Protein AF-A0A7W1F4Z8-F1 (afdb_monomer)

pLDDT: mean 90.48, std 6.98, range [59.47, 98.56]

Structure (mmCIF, N/CA/C/O backbone):
data_AF-A0A7W1F4Z8-F1
#
_entry.id   AF-A0A7W1F4Z8-F1
#
loop_
_atom_site.group_PDB
_atom_site.id
_atom_site.type_symbol
_atom_site.label_atom_id
_atom_site.label_alt_id
_atom_site.label_comp_id
_atom_site.label_asym_id
_atom_site.label_entity_id
_atom_site.label_seq_id
_atom_site.pdbx_PDB_ins_code
_atom_site.Cartn_x
_atom_site.Cartn_y
_atom_site.Cartn_z
_atom_site.occupancy
_atom_site.B_iso_or_equiv
_atom_site.auth_seq_id
_atom_site.auth_comp_id
_atom_site.auth_asym_id
_atom_site.auth_atom_id
_atom_site.pdbx_PDB_model_num
ATOM 1 N N . MET A 1 1 ? 25.507 34.106 -24.473 1.00 59.47 1 MET A N 1
ATOM 2 C CA . MET A 1 1 ? 25.542 34.202 -22.993 1.00 59.47 1 MET A CA 1
ATOM 3 C C . MET A 1 1 ? 26.892 33.681 -22.528 1.00 59.47 1 MET A C 1
ATOM 5 O O . MET A 1 1 ? 27.329 32.671 -23.064 1.00 59.47 1 MET A O 1
ATOM 9 N N . SER A 1 2 ? 27.589 34.389 -21.637 1.00 81.12 2 SER A N 1
ATOM 10 C CA . SER A 1 2 ? 28.935 33.995 -21.200 1.00 81.12 2 SER A CA 1
ATOM 11 C C . SER A 1 2 ? 28.893 32.702 -20.366 1.00 81.12 2 SER A C 1
ATOM 13 O O . SER A 1 2 ? 27.889 32.441 -19.701 1.00 81.12 2 SER A O 1
ATOM 15 N N . PRO A 1 3 ? 29.960 31.883 -20.369 1.00 77.12 3 PRO A N 1
ATOM 16 C CA . PRO A 1 3 ? 30.034 30.656 -19.566 1.00 77.12 3 PRO A CA 1
ATOM 17 C C . PRO A 1 3 ? 29.819 30.909 -18.062 1.00 77.12 3 PRO A C 1
ATOM 19 O O . PRO A 1 3 ? 29.226 30.081 -17.380 1.00 77.12 3 PRO A O 1
ATOM 22 N N . LEU A 1 4 ? 30.193 32.097 -17.573 1.00 78.19 4 LEU A N 1
ATOM 23 C CA . LEU A 1 4 ? 29.944 32.545 -16.198 1.00 78.19 4 LEU A CA 1
ATOM 24 C C . LEU A 1 4 ? 28.448 32.718 -15.869 1.00 78.19 4 LEU A C 1
ATOM 26 O O . LEU A 1 4 ? 28.034 32.498 -14.732 1.00 78.19 4 LEU A O 1
ATOM 30 N N . ALA A 1 5 ? 27.621 33.085 -16.853 1.00 80.69 5 ALA A N 1
ATOM 31 C CA . ALA A 1 5 ? 26.177 33.222 -16.658 1.00 80.69 5 ALA A CA 1
ATOM 32 C C . ALA A 1 5 ? 25.495 31.855 -16.471 1.00 80.69 5 ALA A C 1
ATOM 34 O O . ALA A 1 5 ? 24.573 31.729 -15.670 1.00 80.69 5 ALA A O 1
ATOM 35 N N . TRP A 1 6 ? 25.980 30.818 -17.162 1.00 82.81 6 TRP A N 1
ATOM 36 C CA . TRP A 1 6 ? 25.483 29.448 -17.006 1.00 82.81 6 TRP A CA 1
ATOM 37 C 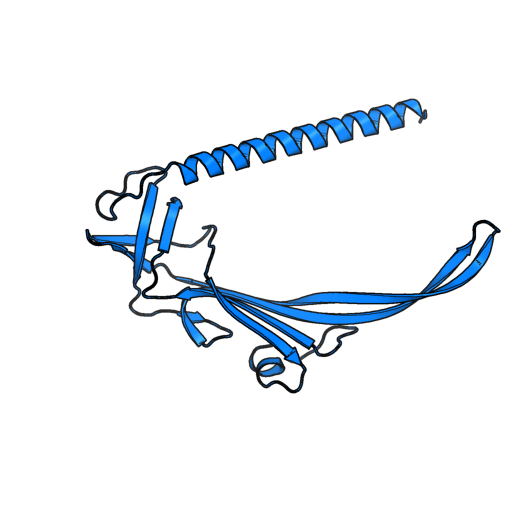C . TRP A 1 6 ? 25.858 28.848 -15.651 1.00 82.81 6 TRP A C 1
ATOM 39 O O . TRP A 1 6 ? 25.008 28.255 -14.993 1.00 82.81 6 TRP A O 1
ATOM 49 N N . THR A 1 7 ? 27.097 29.041 -15.190 1.00 82.88 7 THR A N 1
ATOM 50 C CA . THR A 1 7 ? 27.519 28.558 -13.866 1.00 82.88 7 THR A CA 1
ATOM 51 C C . THR A 1 7 ? 26.742 29.232 -12.738 1.00 82.88 7 THR A C 1
ATOM 53 O O . THR A 1 7 ? 26.330 28.558 -11.797 1.00 82.88 7 THR A O 1
ATOM 56 N N . ALA A 1 8 ? 26.484 30.540 -12.848 1.00 83.69 8 ALA A N 1
ATOM 57 C CA . ALA A 1 8 ? 25.666 31.266 -11.879 1.00 83.69 8 ALA A CA 1
ATOM 58 C C . ALA A 1 8 ? 24.213 30.763 -11.868 1.00 83.69 8 ALA A C 1
ATOM 60 O O . ALA A 1 8 ? 23.651 30.539 -10.798 1.00 83.69 8 ALA A O 1
ATOM 61 N N . LEU A 1 9 ? 23.625 30.514 -13.043 1.00 88.56 9 LEU A N 1
ATOM 62 C CA . LEU A 1 9 ? 22.272 29.969 -13.159 1.00 88.56 9 LEU A CA 1
ATOM 63 C C . LEU A 1 9 ? 22.154 28.588 -12.501 1.00 88.56 9 LEU A C 1
ATOM 65 O O . LEU A 1 9 ? 21.246 28.380 -11.701 1.00 88.56 9 LEU A O 1
ATOM 69 N N . PHE A 1 10 ? 23.081 27.665 -12.785 1.00 89.56 10 PHE A N 1
ATOM 70 C CA . PHE A 1 10 ? 23.081 26.334 -12.168 1.00 89.56 10 PHE A CA 1
ATOM 71 C C . PHE A 1 10 ? 23.283 26.387 -10.652 1.00 89.56 10 PHE A C 1
ATOM 73 O O . PHE A 1 10 ? 22.639 25.626 -9.935 1.00 89.56 10 PHE A O 1
ATOM 80 N N . ALA A 1 11 ? 24.126 27.293 -10.149 1.00 88.50 11 ALA A N 1
ATOM 81 C CA . ALA A 1 11 ? 24.329 27.466 -8.713 1.00 88.50 11 ALA A CA 1
ATOM 82 C C . ALA A 1 11 ? 23.060 27.971 -8.004 1.00 88.50 11 ALA A C 1
ATOM 84 O O . ALA A 1 11 ? 22.706 27.459 -6.941 1.00 88.50 11 ALA A O 1
ATOM 85 N N . VAL A 1 12 ? 22.342 28.927 -8.604 1.00 91.62 12 VAL A N 1
ATOM 86 C CA . VAL A 1 12 ? 21.066 29.435 -8.070 1.00 91.62 12 VAL A CA 1
ATOM 87 C C . VAL A 1 12 ? 19.988 28.351 -8.106 1.00 91.62 12 VAL A C 1
ATOM 89 O O . VAL A 1 12 ? 19.309 28.137 -7.104 1.00 91.62 12 VAL A O 1
ATOM 92 N N . LEU A 1 13 ? 19.868 27.619 -9.217 1.00 93.44 13 LEU A N 1
ATOM 93 C CA . LEU A 1 13 ? 18.920 26.507 -9.352 1.00 93.44 13 LEU A CA 1
ATOM 94 C C . LEU A 1 13 ? 19.216 25.385 -8.352 1.00 93.44 13 LEU A C 1
ATOM 96 O O . LEU A 1 13 ? 18.312 24.930 -7.656 1.00 93.44 13 LEU A O 1
ATOM 100 N N . GLY A 1 14 ? 20.483 24.984 -8.231 1.00 92.88 14 GLY A N 1
ATOM 101 C CA . GLY A 1 14 ? 20.921 23.965 -7.279 1.00 92.88 14 GLY A CA 1
ATOM 102 C C . GLY A 1 14 ? 20.654 24.371 -5.830 1.00 92.88 14 GLY A C 1
ATOM 103 O O . GLY A 1 14 ? 20.141 23.568 -5.056 1.00 92.88 14 GLY A O 1
ATOM 104 N N . SER A 1 15 ? 20.916 25.633 -5.481 1.00 92.38 15 SER A N 1
ATOM 105 C CA . SER A 1 15 ? 20.636 26.164 -4.140 1.00 92.38 15 SER A CA 1
ATOM 106 C C . SER A 1 15 ? 19.135 26.226 -3.849 1.00 92.38 15 SER A C 1
ATOM 108 O O . SER A 1 15 ? 18.709 25.876 -2.750 1.00 92.38 15 SER A O 1
ATOM 110 N N . GLY A 1 16 ? 18.319 26.615 -4.835 1.00 94.69 16 GLY A N 1
ATOM 111 C CA . GLY A 1 16 ? 16.860 26.621 -4.718 1.00 94.69 16 GLY A CA 1
ATOM 112 C C . GLY A 1 16 ? 16.283 25.220 -4.507 1.00 94.69 16 GLY A C 1
ATOM 113 O O . GLY A 1 16 ? 15.470 25.021 -3.607 1.00 94.69 16 GLY A O 1
ATOM 114 N N . ILE A 1 17 ? 16.754 24.234 -5.278 1.00 94.88 17 ILE A N 1
ATOM 115 C CA . ILE A 1 17 ? 16.358 22.827 -5.122 1.00 94.88 17 ILE A CA 1
ATOM 116 C C . ILE A 1 17 ? 16.782 22.303 -3.746 1.00 94.88 17 ILE A C 1
ATOM 118 O O . ILE A 1 17 ? 15.969 21.704 -3.048 1.00 94.88 17 ILE A O 1
ATOM 122 N N . ALA A 1 18 ? 18.022 22.562 -3.323 1.00 93.06 18 ALA A N 1
ATOM 123 C CA . ALA A 1 18 ? 18.508 22.144 -2.010 1.00 93.06 18 ALA A CA 1
ATOM 124 C C . ALA A 1 18 ? 17.673 22.751 -0.869 1.00 93.06 18 ALA A C 1
ATOM 126 O O . ALA A 1 18 ? 17.274 22.033 0.048 1.00 93.06 18 ALA A O 1
ATOM 127 N N . GLY A 1 19 ? 17.346 24.045 -0.954 1.00 95.00 19 GLY A N 1
ATOM 128 C CA . GLY A 1 19 ? 16.471 24.719 0.006 1.00 95.00 19 GLY A CA 1
ATOM 129 C C . GLY A 1 19 ? 15.070 24.105 0.058 1.00 95.00 19 GLY A C 1
ATOM 130 O O . GLY A 1 19 ? 14.566 23.821 1.143 1.00 95.00 19 GLY A O 1
ATOM 131 N N . ALA A 1 20 ? 14.463 23.825 -1.099 1.00 93.69 20 ALA A N 1
ATOM 132 C CA . ALA A 1 20 ? 13.157 23.173 -1.174 1.00 93.69 20 ALA A CA 1
ATOM 133 C C . ALA A 1 20 ? 13.177 21.757 -0.570 1.00 93.69 20 ALA A C 1
ATOM 135 O O . ALA A 1 20 ? 12.293 21.413 0.216 1.00 93.69 20 ALA A O 1
ATOM 136 N N . CYS A 1 21 ? 14.208 20.960 -0.871 1.00 94.00 21 CYS A N 1
ATOM 137 C CA . CYS A 1 21 ? 14.394 19.628 -0.293 1.00 94.00 21 CYS A CA 1
ATOM 138 C C . CYS A 1 21 ? 14.535 19.673 1.235 1.00 94.00 21 CYS A C 1
ATOM 140 O O . CYS A 1 21 ? 13.945 18.838 1.919 1.00 94.00 21 CYS A O 1
ATOM 142 N N . LEU A 1 22 ? 15.271 20.649 1.778 1.00 93.50 22 LEU A N 1
ATOM 143 C CA . LEU A 1 22 ? 15.423 20.821 3.226 1.00 93.50 22 LEU A CA 1
ATOM 144 C C . LEU A 1 22 ? 14.099 21.190 3.899 1.00 93.50 22 LEU A C 1
ATOM 146 O O . LEU A 1 22 ? 13.723 20.552 4.879 1.00 93.50 22 LEU A O 1
ATOM 150 N N . VAL A 1 23 ? 13.365 22.168 3.360 1.00 91.69 23 VAL A N 1
ATOM 151 C CA . VAL A 1 23 ? 12.059 22.578 3.907 1.00 91.69 23 VAL A CA 1
ATOM 152 C C . VAL A 1 23 ? 11.067 21.417 3.871 1.00 91.69 23 VAL A C 1
ATOM 154 O O . VAL A 1 23 ? 10.382 21.151 4.862 1.00 91.69 23 VAL A O 1
ATOM 157 N N . PHE A 1 24 ? 11.009 20.690 2.756 1.00 91.88 24 PHE A N 1
ATOM 158 C CA . PHE A 1 24 ? 10.142 19.525 2.618 1.00 91.88 24 PHE A CA 1
ATOM 159 C C . PHE A 1 24 ? 10.531 18.402 3.590 1.00 91.88 24 PHE A C 1
ATOM 161 O O . PHE A 1 24 ? 9.665 17.860 4.277 1.00 91.88 24 PHE A O 1
ATOM 168 N N . GLY A 1 25 ? 11.827 18.095 3.704 1.00 89.75 25 GLY A N 1
ATOM 169 C CA . GLY A 1 25 ? 12.345 17.096 4.638 1.00 89.75 25 GLY A CA 1
ATOM 170 C C . GLY A 1 25 ? 12.032 17.439 6.095 1.00 89.75 25 GLY A C 1
ATOM 171 O O . GLY A 1 25 ? 11.482 16.608 6.812 1.00 89.75 25 GLY A O 1
ATOM 172 N N . MET A 1 26 ? 12.283 18.683 6.515 1.00 85.88 26 MET A N 1
ATOM 173 C CA . MET A 1 26 ? 11.967 19.147 7.871 1.00 85.88 26 MET A CA 1
ATOM 174 C C . MET A 1 26 ? 10.467 19.100 8.167 1.00 85.88 26 MET A C 1
ATOM 176 O O . MET A 1 26 ? 10.067 18.678 9.249 1.00 85.88 26 MET A O 1
ATOM 180 N N . SER A 1 27 ? 9.628 19.496 7.207 1.00 82.25 27 SER A N 1
ATOM 181 C CA . SER A 1 27 ? 8.170 19.464 7.371 1.00 82.25 27 SER A CA 1
ATOM 182 C C . SER A 1 27 ? 7.651 18.037 7.561 1.00 82.25 27 SER A C 1
ATOM 184 O O . SER A 1 27 ? 6.731 17.814 8.345 1.00 82.25 27 SER A O 1
ATOM 186 N N . ARG A 1 28 ? 8.247 17.062 6.863 1.00 82.00 28 ARG A N 1
ATOM 187 C CA . ARG A 1 28 ? 7.923 15.640 7.034 1.00 82.00 28 ARG A CA 1
ATOM 188 C C . ARG A 1 28 ? 8.386 15.112 8.382 1.00 82.00 28 ARG A C 1
ATOM 190 O O . ARG A 1 28 ? 7.591 14.497 9.077 1.00 82.00 28 ARG A O 1
ATOM 197 N N . GLU A 1 29 ? 9.630 15.383 8.759 1.00 79.88 29 GLU A N 1
ATOM 198 C CA . GLU A 1 29 ? 10.208 14.946 10.034 1.00 79.88 29 GLU A CA 1
ATOM 199 C C . GLU A 1 29 ? 9.400 15.461 11.234 1.00 79.88 29 GLU A C 1
ATOM 201 O O . GLU A 1 29 ? 9.105 14.709 12.159 1.00 79.88 29 GLU A O 1
ATOM 206 N N . LEU A 1 30 ? 8.983 16.731 11.205 1.00 76.00 30 LEU A N 1
ATOM 207 C CA . LEU A 1 30 ? 8.154 17.308 12.264 1.00 76.00 30 LEU A CA 1
ATOM 208 C C . LEU A 1 30 ? 6.797 16.605 12.376 1.00 76.00 30 LEU A C 1
ATOM 210 O O . LEU A 1 30 ? 6.367 16.300 13.485 1.00 76.00 30 LEU A O 1
ATOM 214 N N . ARG A 1 31 ? 6.143 16.313 11.244 1.00 75.06 31 ARG A N 1
ATOM 215 C CA . ARG A 1 31 ? 4.877 15.561 11.229 1.00 75.06 31 ARG A CA 1
ATOM 216 C C . ARG A 1 31 ? 5.054 14.145 11.771 1.00 75.06 31 ARG A C 1
ATOM 218 O O . ARG A 1 31 ? 4.243 13.719 12.581 1.00 75.06 31 ARG A O 1
ATOM 225 N N . TRP A 1 32 ? 6.121 13.452 11.378 1.00 75.25 32 TRP A N 1
ATOM 226 C CA . TRP A 1 32 ? 6.424 12.112 11.883 1.00 75.25 32 TRP A CA 1
ATOM 227 C C . TRP A 1 32 ? 6.633 12.091 13.395 1.00 75.25 32 TRP A C 1
ATOM 229 O O . TRP A 1 32 ? 6.096 11.215 14.059 1.00 75.25 32 TRP A O 1
ATOM 239 N N . ARG A 1 33 ? 7.358 13.068 13.949 1.00 76.69 33 ARG A N 1
ATOM 240 C CA . ARG A 1 33 ? 7.568 13.180 15.402 1.00 76.69 33 ARG A CA 1
ATOM 241 C C . ARG A 1 33 ? 6.279 13.464 16.156 1.00 76.69 33 ARG A C 1
ATOM 243 O O . ARG A 1 33 ? 6.032 12.842 17.178 1.00 76.69 33 ARG A O 1
ATOM 250 N N . LEU A 1 34 ? 5.454 14.369 15.625 1.00 75.62 34 LEU A N 1
ATOM 251 C CA . LEU A 1 34 ? 4.130 14.645 16.178 1.00 75.62 34 LEU A CA 1
ATOM 252 C C . LEU A 1 34 ? 3.301 13.364 16.263 1.00 75.62 34 LEU A C 1
ATOM 254 O O . LEU A 1 34 ? 2.740 13.120 17.320 1.00 75.62 34 LEU A O 1
ATOM 258 N N . ILE A 1 35 ? 3.286 12.559 15.192 1.00 74.75 35 ILE A N 1
ATOM 259 C CA . ILE A 1 35 ? 2.573 11.275 15.130 1.00 74.75 35 ILE A CA 1
ATOM 260 C C . ILE A 1 35 ? 3.164 10.256 16.124 1.00 74.75 35 ILE A C 1
ATOM 262 O O . ILE A 1 35 ? 2.430 9.646 16.890 1.00 74.75 35 ILE A O 1
ATOM 266 N N . ALA A 1 36 ? 4.489 10.095 16.145 1.00 73.25 36 ALA A N 1
ATOM 267 C CA . ALA A 1 36 ? 5.168 9.070 16.941 1.00 73.25 36 ALA A CA 1
ATOM 268 C C . ALA A 1 36 ? 5.061 9.274 18.463 1.00 73.25 36 ALA A C 1
ATOM 270 O O . ALA A 1 36 ? 5.129 8.299 19.210 1.00 73.25 36 ALA A O 1
ATOM 271 N N . ASP A 1 37 ? 4.902 10.520 18.916 1.00 78.12 37 ASP A N 1
ATOM 272 C CA . ASP A 1 37 ? 4.810 10.862 20.338 1.00 78.12 37 ASP A CA 1
ATOM 273 C C . ASP A 1 37 ? 3.351 10.973 20.842 1.00 78.12 37 ASP A C 1
ATOM 275 O O . ASP A 1 37 ? 3.133 11.333 22.005 1.00 78.12 37 ASP A O 1
ATOM 279 N N . LEU A 1 38 ? 2.335 10.678 20.012 1.00 75.75 38 LEU A N 1
ATOM 280 C CA . LEU A 1 38 ? 0.940 10.705 20.467 1.00 75.75 38 LEU A CA 1
ATOM 281 C C . LEU A 1 38 ? 0.616 9.517 21.374 1.00 75.75 38 LEU A C 1
ATOM 283 O O . LEU A 1 38 ? 0.821 8.365 20.998 1.00 75.75 38 LEU A O 1
ATOM 287 N N . PRO A 1 39 ? 0.029 9.763 22.557 1.00 80.25 39 PRO A N 1
ATOM 288 C CA . PRO A 1 39 ? -0.553 8.687 23.333 1.00 80.25 39 PRO A CA 1
ATOM 289 C C . PRO A 1 39 ? -1.842 8.192 22.667 1.00 80.25 39 PRO A C 1
ATOM 291 O O . PRO A 1 39 ? -2.691 8.987 22.251 1.00 80.25 39 PRO A O 1
ATOM 294 N N . THR A 1 40 ? -2.042 6.873 22.670 1.00 81.25 40 THR A N 1
ATOM 295 C CA . THR A 1 40 ? -3.314 6.265 22.265 1.00 81.25 40 THR A CA 1
ATOM 296 C C . THR A 1 40 ? -4.446 6.754 23.171 1.00 81.25 40 THR A C 1
ATOM 298 O O . THR A 1 40 ? -4.434 6.523 24.385 1.00 81.25 40 THR A O 1
ATOM 301 N N . SER A 1 41 ? -5.433 7.410 22.578 1.00 82.12 41 SER A N 1
ATOM 302 C CA . SER A 1 41 ? -6.644 7.900 23.224 1.00 82.12 41 SER A CA 1
ATOM 303 C C . SER A 1 41 ? -7.767 6.863 23.160 1.00 82.12 41 SER A C 1
ATOM 305 O O . SER A 1 41 ? -7.802 5.999 22.286 1.00 82.12 41 SER A O 1
ATOM 307 N N . LYS A 1 42 ? -8.698 6.953 24.114 1.00 85.25 42 LYS A N 1
ATOM 308 C CA . LYS A 1 42 ? -9.917 6.131 24.144 1.00 85.25 42 LYS A CA 1
ATOM 309 C C . LYS A 1 42 ? -10.937 6.679 23.151 1.00 85.25 42 LYS A C 1
ATOM 311 O O . LYS A 1 42 ? -11.068 7.899 23.043 1.00 85.25 42 LYS A O 1
ATOM 316 N N . THR A 1 43 ? -11.739 5.820 22.531 1.00 82.00 43 THR A N 1
ATOM 317 C CA . THR A 1 43 ? -12.775 6.236 21.563 1.00 82.00 43 THR A CA 1
ATOM 318 C C . THR A 1 43 ? -13.815 7.185 22.170 1.00 82.00 43 THR A C 1
ATOM 320 O O . THR A 1 43 ? -14.284 8.100 21.502 1.00 82.00 43 THR A O 1
ATOM 323 N N . THR A 1 44 ? -14.139 7.041 23.459 1.00 80.69 44 THR A N 1
ATOM 324 C CA . THR A 1 44 ? -15.090 7.916 24.174 1.00 80.69 44 THR A CA 1
ATOM 325 C C . THR A 1 44 ? -14.511 9.291 24.533 1.00 80.69 44 THR A C 1
ATOM 327 O O . THR A 1 44 ? -15.251 10.185 24.931 1.00 80.69 44 THR A O 1
ATOM 330 N N . GLY A 1 45 ? -13.187 9.452 24.460 1.00 75.62 45 GLY A N 1
ATOM 331 C CA . GLY A 1 45 ? -12.451 10.640 24.900 1.00 75.62 45 GLY A CA 1
ATOM 332 C C . GLY A 1 45 ? -11.736 11.362 23.763 1.00 75.62 45 GLY A C 1
ATOM 333 O O . GLY A 1 45 ? -10.706 11.982 24.008 1.00 75.62 45 GLY A O 1
ATOM 334 N N . VAL A 1 46 ? -12.238 11.243 22.532 1.00 79.69 46 VAL A N 1
ATOM 335 C CA . VAL A 1 46 ? -11.691 11.938 21.361 1.00 79.69 46 VAL A CA 1
ATOM 336 C C . VAL A 1 46 ? -11.824 13.450 21.569 1.00 79.69 46 VAL A C 1
ATOM 338 O O . VAL A 1 46 ? -12.929 13.970 21.733 1.00 79.69 46 VAL A O 1
ATOM 341 N N . PHE A 1 47 ? -10.694 14.157 21.578 1.00 75.75 47 PHE A N 1
ATOM 342 C CA . PHE A 1 47 ? -10.642 15.617 21.656 1.00 75.75 47 PHE A CA 1
ATOM 343 C C . PHE A 1 47 ? -10.430 16.225 20.268 1.00 75.75 47 PHE A C 1
ATOM 345 O O . PHE A 1 47 ? -9.880 15.586 19.379 1.00 75.75 47 PHE A O 1
ATOM 352 N N . ILE A 1 48 ? -10.847 17.482 20.087 1.00 76.38 48 ILE A N 1
ATOM 353 C CA . ILE A 1 48 ? -10.580 18.233 18.854 1.00 76.38 48 ILE A CA 1
ATOM 354 C C . ILE A 1 48 ? -9.073 18.499 18.763 1.00 76.38 48 ILE A C 1
ATOM 356 O O . ILE A 1 48 ? -8.521 19.220 19.596 1.00 76.38 48 ILE A O 1
ATOM 360 N N . GLY A 1 49 ? -8.427 17.946 17.742 1.00 78.00 49 GLY A N 1
ATOM 361 C CA . GLY A 1 49 ? -6.986 18.023 17.524 1.00 78.00 49 GLY A CA 1
ATOM 362 C C . GLY A 1 49 ? -6.443 16.672 17.078 1.00 78.00 49 GLY A C 1
ATOM 363 O O . GLY A 1 49 ? -7.218 15.746 16.896 1.00 78.00 49 GLY A O 1
ATOM 364 N N . LEU A 1 50 ? -5.120 16.583 16.931 1.00 81.81 50 LEU A N 1
ATOM 365 C CA . LEU A 1 50 ? -4.455 15.342 16.549 1.00 81.81 50 LEU A CA 1
ATOM 366 C C . LEU A 1 50 ? -4.538 14.338 17.707 1.00 81.81 50 LEU A C 1
ATOM 368 O O . LEU A 1 50 ? -4.030 14.621 18.795 1.00 81.81 50 LEU A O 1
ATOM 372 N N . VAL A 1 51 ? -5.168 13.191 17.471 1.00 86.25 51 VAL A N 1
ATOM 373 C CA . VAL A 1 51 ? -5.255 12.063 18.404 1.00 86.25 51 VAL A CA 1
ATOM 374 C C . VAL A 1 51 ? -4.928 10.755 17.691 1.00 86.25 51 VAL A C 1
ATOM 376 O O . VAL A 1 51 ? -5.295 10.565 16.534 1.00 86.25 51 VAL A O 1
ATOM 379 N N . GLU A 1 52 ? -4.270 9.838 18.399 1.00 88.88 52 GLU A N 1
ATOM 380 C CA . GLU A 1 52 ? -4.134 8.450 17.956 1.00 88.88 52 GLU A CA 1
ATOM 381 C C . GLU A 1 52 ? -5.218 7.605 18.624 1.00 88.88 52 GLU A C 1
ATOM 383 O O . GLU A 1 52 ? -5.369 7.633 19.846 1.00 88.88 52 GLU A O 1
ATOM 388 N N . LEU A 1 53 ? -5.966 6.830 17.848 1.00 90.06 53 LEU A N 1
ATOM 389 C CA . LEU A 1 53 ? -6.950 5.872 18.335 1.00 90.06 53 LEU A CA 1
ATOM 390 C C . LEU A 1 53 ? -6.537 4.469 17.937 1.00 90.06 53 LEU A C 1
ATOM 392 O O . LEU A 1 53 ? -6.090 4.242 16.817 1.00 90.06 53 LEU A O 1
ATOM 396 N N . LYS A 1 54 ? -6.752 3.518 18.842 1.00 91.94 54 LYS A N 1
ATOM 397 C CA . LYS A 1 54 ? -6.541 2.098 18.587 1.00 91.94 54 LYS A CA 1
ATOM 398 C C . LYS A 1 54 ? -7.838 1.351 18.833 1.00 91.94 54 LYS A C 1
ATOM 400 O O . LYS A 1 54 ? -8.405 1.447 19.917 1.00 91.94 54 LYS A O 1
ATOM 405 N N . GLY A 1 55 ? -8.270 0.567 17.858 1.00 91.62 55 GLY A N 1
ATOM 406 C CA . GLY A 1 55 ? -9.484 -0.228 17.981 1.00 91.62 55 GLY A CA 1
ATOM 407 C C . GLY A 1 55 ? -9.624 -1.229 16.852 1.00 91.62 55 GLY A C 1
ATOM 408 O O . GLY A 1 55 ? -8.694 -1.441 16.083 1.00 91.62 55 GLY A O 1
ATOM 409 N N . THR A 1 56 ? -10.792 -1.841 16.755 1.00 92.25 56 THR A N 1
ATOM 410 C CA . THR A 1 56 ? -11.141 -2.791 15.701 1.00 92.25 56 THR A CA 1
ATOM 411 C C . THR A 1 56 ? -12.158 -2.148 14.773 1.00 92.25 56 THR A C 1
ATOM 413 O O . THR A 1 56 ? -13.081 -1.480 15.242 1.00 92.25 56 THR A O 1
ATOM 416 N N . ALA A 1 57 ? -11.979 -2.311 13.464 1.00 91.75 57 ALA A N 1
ATOM 417 C CA . ALA A 1 57 ? -12.943 -1.823 12.489 1.00 91.75 57 ALA A CA 1
ATOM 418 C C . ALA A 1 57 ? -14.180 -2.734 12.460 1.00 91.75 57 ALA A C 1
ATOM 420 O O . ALA A 1 57 ? -14.063 -3.933 12.217 1.00 91.75 57 ALA A O 1
ATOM 421 N N . GLU A 1 58 ? -15.355 -2.147 12.670 1.00 89.62 58 GLU A N 1
ATOM 422 C CA . GLU A 1 58 ? -16.660 -2.798 12.603 1.00 89.62 58 GLU A CA 1
ATOM 423 C C . GLU A 1 58 ? -17.538 -2.132 11.541 1.00 89.62 58 GLU A C 1
ATOM 425 O O . GLU A 1 58 ? -17.640 -0.900 11.460 1.00 89.62 58 GLU A O 1
ATOM 430 N N . LEU A 1 59 ? -18.202 -2.961 10.736 1.00 89.00 59 LEU A N 1
ATOM 431 C CA . LEU A 1 59 ? -19.136 -2.519 9.710 1.00 89.00 59 LEU A CA 1
ATOM 432 C C . LEU A 1 59 ? -20.165 -3.621 9.425 1.00 89.00 59 LEU A C 1
ATOM 434 O O . LEU A 1 59 ? -19.785 -4.760 9.166 1.00 89.00 59 LEU A O 1
ATOM 438 N N . ASP A 1 60 ? -21.455 -3.272 9.436 1.00 82.62 60 ASP A N 1
ATOM 439 C CA . ASP A 1 60 ? -22.549 -4.239 9.237 1.00 82.62 60 ASP A CA 1
ATOM 440 C C . ASP A 1 60 ? -22.572 -4.829 7.817 1.00 82.62 60 ASP A C 1
ATOM 442 O O . ASP A 1 60 ? -22.897 -5.999 7.619 1.00 82.62 60 ASP A O 1
ATOM 446 N N . ALA A 1 61 ? -22.230 -4.013 6.817 1.00 87.94 61 ALA A N 1
ATOM 447 C CA . ALA A 1 61 ? -22.202 -4.388 5.407 1.00 87.94 61 ALA A CA 1
ATOM 448 C C . ALA A 1 61 ? -20.820 -4.071 4.810 1.00 87.94 61 ALA A C 1
ATOM 450 O O . ALA A 1 61 ? -20.630 -2.995 4.240 1.00 87.94 61 ALA A O 1
ATOM 451 N N . PRO A 1 62 ? -19.833 -4.966 4.982 1.00 89.75 62 PRO A N 1
ATOM 452 C CA . PRO A 1 62 ? -18.475 -4.707 4.536 1.00 89.75 62 PRO A CA 1
ATOM 453 C C . PRO A 1 62 ? -18.278 -4.854 3.030 1.00 89.75 62 PRO A C 1
ATOM 455 O O . PRO A 1 62 ? -19.008 -5.578 2.348 1.00 89.75 62 PRO A O 1
ATOM 458 N N . LEU A 1 63 ? -17.225 -4.205 2.532 1.00 92.75 63 LEU A N 1
ATOM 459 C CA . LEU A 1 63 ? -16.741 -4.379 1.168 1.00 92.75 63 LEU A CA 1
ATOM 460 C C . LEU A 1 63 ? -16.150 -5.774 0.981 1.00 92.75 63 LEU A C 1
ATOM 462 O O . LEU A 1 63 ? -15.738 -6.435 1.936 1.00 92.75 63 LEU A O 1
ATOM 466 N N . GLN A 1 64 ? -16.058 -6.183 -0.279 1.00 94.62 64 GLN A N 1
ATOM 467 C CA . GLN A 1 64 ? -15.258 -7.324 -0.697 1.00 94.62 64 GLN A CA 1
ATOM 468 C C . GLN A 1 64 ? -14.035 -6.813 -1.447 1.00 94.62 64 GLN A C 1
ATOM 470 O O . GLN A 1 64 ? -14.166 -6.048 -2.402 1.00 94.62 64 GLN A O 1
ATOM 475 N N . CYS A 1 65 ? -12.857 -7.269 -1.032 1.00 93.19 65 CYS A N 1
ATOM 476 C CA . CYS A 1 65 ? -11.616 -7.066 -1.762 1.00 93.19 65 CYS A CA 1
ATOM 477 C C . CYS A 1 65 ? -11.778 -7.565 -3.205 1.00 93.19 65 CYS A C 1
ATOM 479 O O . CYS A 1 65 ? -12.330 -8.638 -3.439 1.00 93.19 65 CYS A O 1
ATOM 481 N N . HIS A 1 66 ? -11.267 -6.818 -4.176 1.00 94.38 66 HIS A N 1
ATOM 482 C CA . HIS A 1 66 ? -11.488 -7.093 -5.591 1.00 94.38 66 HIS A CA 1
ATOM 483 C C . HIS A 1 66 ? -10.757 -8.350 -6.074 1.00 94.38 66 HIS A C 1
ATOM 485 O O . HIS A 1 66 ? -11.314 -9.116 -6.863 1.00 94.38 66 HIS A O 1
ATOM 491 N N . LEU A 1 67 ? -9.513 -8.563 -5.636 1.00 95.56 67 LEU A N 1
ATOM 492 C CA . LEU A 1 67 ? -8.665 -9.653 -6.120 1.00 95.56 67 LEU A CA 1
ATOM 493 C C . LEU A 1 67 ? -8.744 -10.894 -5.230 1.00 95.56 67 LEU A C 1
ATOM 495 O O . LEU A 1 67 ? -8.732 -12.005 -5.756 1.00 95.56 67 LEU A O 1
ATOM 499 N N . CYS A 1 68 ? -8.816 -10.722 -3.907 1.00 93.38 68 CYS A N 1
ATOM 500 C CA . CYS A 1 68 ? -8.868 -11.843 -2.959 1.00 93.38 68 CYS A CA 1
ATOM 501 C C . CYS A 1 68 ? -10.267 -12.199 -2.432 1.00 93.38 68 CYS A C 1
ATOM 503 O O . CYS A 1 68 ? -10.380 -13.202 -1.727 1.00 93.38 68 CYS A O 1
ATOM 505 N N . ASP A 1 69 ? -11.301 -11.410 -2.752 1.00 93.25 69 ASP A N 1
ATOM 506 C CA . ASP A 1 69 ? -12.701 -11.651 -2.363 1.00 93.25 69 ASP A CA 1
ATOM 507 C C . ASP A 1 69 ? -12.889 -11.841 -0.835 1.00 93.25 69 ASP A C 1
ATOM 509 O O . ASP A 1 69 ? -13.676 -12.670 -0.377 1.00 93.25 69 ASP A O 1
ATOM 513 N N . ARG A 1 70 ? -12.117 -11.095 -0.027 1.00 92.00 70 ARG A N 1
ATOM 514 C CA . ARG A 1 70 ? -12.215 -11.057 1.445 1.00 92.00 70 ARG A CA 1
ATOM 515 C C . ARG A 1 70 ? -12.954 -9.814 1.930 1.00 92.00 70 ARG A C 1
ATOM 517 O O . ARG A 1 70 ? -12.816 -8.742 1.351 1.00 92.00 70 ARG A O 1
ATOM 524 N N . THR A 1 71 ? -13.649 -9.934 3.058 1.00 94.19 71 THR A N 1
ATOM 525 C CA . THR A 1 71 ? -14.367 -8.824 3.696 1.00 94.19 71 THR A CA 1
ATOM 526 C C . THR A 1 71 ? -13.422 -7.772 4.284 1.00 94.19 71 THR A C 1
ATOM 528 O O . THR A 1 71 ? -12.530 -8.107 5.068 1.00 94.19 71 THR A O 1
ATOM 531 N N . CYS A 1 72 ? -13.646 -6.498 3.965 1.00 94.62 72 CYS A N 1
ATOM 532 C CA . CYS A 1 72 ? -12.831 -5.372 4.430 1.00 94.62 72 CYS A CA 1
ATOM 533 C C . CYS A 1 72 ? -13.645 -4.072 4.538 1.00 94.62 72 CYS A C 1
ATOM 535 O O . CYS A 1 72 ? -14.737 -3.963 3.982 1.00 94.62 72 CYS A O 1
ATOM 537 N N . VAL A 1 73 ? -13.100 -3.061 5.218 1.00 94.75 73 VAL A N 1
ATOM 538 C CA . VAL A 1 73 ? -13.668 -1.689 5.239 1.00 94.75 73 VAL A CA 1
ATOM 539 C C . VAL A 1 73 ? -12.993 -0.749 4.236 1.00 94.75 73 VAL A C 1
ATOM 541 O O . VAL A 1 73 ? -13.543 0.283 3.861 1.00 94.75 73 VAL A O 1
ATOM 544 N N . TRP A 1 74 ? -11.799 -1.129 3.788 1.00 95.38 74 TRP A N 1
ATOM 545 C CA . TRP A 1 74 ? -10.985 -0.419 2.813 1.00 95.38 74 TRP A CA 1
ATOM 546 C C . TRP A 1 74 ? -10.139 -1.433 2.054 1.00 95.38 74 TRP A C 1
ATOM 548 O O . TRP A 1 74 ? -9.632 -2.381 2.663 1.00 95.38 74 TRP A O 1
ATOM 558 N N . HIS A 1 75 ? -9.941 -1.214 0.759 1.00 96.50 75 HIS A N 1
ATOM 559 C CA . HIS A 1 75 ? -8.935 -1.933 -0.013 1.00 96.50 75 HIS A CA 1
ATOM 560 C C . HIS A 1 75 ? -8.399 -1.096 -1.175 1.00 96.50 75 HIS A C 1
ATOM 562 O O . HIS A 1 75 ? -9.048 -0.174 -1.672 1.00 96.50 75 HIS A O 1
ATOM 568 N N . ARG A 1 76 ? -7.200 -1.445 -1.635 1.00 97.19 76 ARG A N 1
ATOM 569 C CA . ARG A 1 76 ? -6.564 -0.897 -2.831 1.00 97.19 76 ARG A CA 1
ATOM 570 C C . ARG A 1 76 ? -5.799 -1.998 -3.536 1.00 97.19 76 ARG A C 1
ATOM 572 O O . ARG A 1 76 ? -5.057 -2.745 -2.904 1.00 97.19 76 ARG A O 1
ATOM 579 N N . TRP A 1 77 ? -5.939 -2.070 -4.849 1.00 98.00 77 TRP A N 1
ATOM 580 C CA . TRP A 1 77 ? -5.315 -3.105 -5.655 1.00 98.00 77 TRP A CA 1
ATOM 581 C C . TRP A 1 77 ? -4.664 -2.540 -6.911 1.00 98.00 77 TRP A C 1
ATOM 583 O O . TRP A 1 77 ? -4.967 -1.442 -7.384 1.00 98.00 77 TRP A O 1
ATOM 593 N N . THR A 1 78 ? -3.708 -3.289 -7.444 1.00 98.31 78 THR A N 1
ATOM 594 C CA . THR A 1 78 ? -2.974 -2.947 -8.662 1.00 98.31 78 THR A CA 1
ATOM 595 C C . THR A 1 78 ? -2.660 -4.214 -9.442 1.00 98.31 78 THR A C 1
ATOM 597 O O . THR A 1 78 ? -2.299 -5.244 -8.872 1.00 98.31 78 THR A O 1
ATOM 600 N N . ILE A 1 79 ? -2.782 -4.117 -10.762 1.00 98.44 79 ILE A N 1
ATOM 601 C CA . ILE A 1 79 ? -2.402 -5.153 -11.713 1.00 98.44 79 ILE A CA 1
ATOM 602 C C . ILE A 1 79 ? -1.329 -4.558 -12.613 1.00 98.44 79 ILE A C 1
ATOM 604 O O . ILE A 1 79 ? -1.575 -3.599 -13.345 1.00 98.44 79 ILE A O 1
ATOM 608 N N . ALA A 1 80 ? -0.128 -5.119 -12.563 1.00 98.50 80 ALA A N 1
ATOM 609 C CA . ALA A 1 80 ? 0.984 -4.716 -13.410 1.00 98.50 80 ALA A CA 1
ATOM 610 C C . ALA A 1 80 ? 1.322 -5.818 -14.410 1.00 98.50 80 ALA A C 1
ATOM 612 O O . ALA A 1 80 ? 1.327 -6.994 -14.064 1.00 98.50 80 ALA A O 1
ATOM 613 N N . GLU A 1 81 ? 1.644 -5.445 -15.642 1.00 98.56 81 GLU A N 1
ATOM 614 C CA . GLU A 1 81 ? 2.049 -6.362 -16.701 1.00 98.56 81 GLU A CA 1
ATOM 615 C C . GLU A 1 81 ? 3.521 -6.164 -17.049 1.00 98.56 81 GLU A C 1
ATOM 617 O O . GLU A 1 81 ? 4.000 -5.032 -17.179 1.00 98.56 81 GLU A O 1
ATOM 622 N N . HIS A 1 82 ? 4.242 -7.276 -17.163 1.00 98.50 82 HIS A N 1
ATOM 623 C CA . HIS A 1 82 ? 5.642 -7.277 -17.544 1.00 98.50 82 HIS A CA 1
ATOM 624 C C . HIS A 1 82 ? 5.779 -7.197 -19.061 1.00 98.50 82 HIS A C 1
ATOM 626 O O . HIS A 1 82 ? 5.078 -7.899 -19.795 1.00 98.50 82 HIS A O 1
ATOM 632 N N . TRP A 1 83 ? 6.727 -6.390 -19.521 1.00 98.12 83 TRP A N 1
ATOM 633 C CA . TRP A 1 83 ? 7.071 -6.270 -20.929 1.00 98.12 83 TRP A CA 1
ATOM 634 C C . TRP A 1 83 ? 8.572 -6.424 -21.155 1.00 98.12 83 TRP A C 1
ATOM 636 O O . TRP A 1 83 ? 9.385 -6.037 -20.308 1.00 98.12 83 TRP A O 1
ATOM 646 N N . SER A 1 84 ? 8.937 -6.918 -22.336 1.00 97.19 84 SER A N 1
ATOM 647 C CA . SER A 1 84 ? 10.310 -6.974 -22.822 1.00 97.19 84 SER A CA 1
ATOM 648 C C . SER A 1 84 ? 10.408 -6.568 -24.294 1.00 97.19 84 SER A C 1
ATOM 650 O O . SER A 1 84 ? 9.676 -7.035 -25.164 1.00 97.19 84 SER A O 1
ATOM 652 N N . LYS A 1 85 ? 11.328 -5.650 -24.600 1.00 96.25 85 LYS A N 1
ATOM 653 C CA . LYS A 1 85 ? 11.570 -5.164 -25.963 1.00 96.25 85 LYS A CA 1
ATOM 654 C C . LYS A 1 85 ? 13.045 -5.240 -26.320 1.00 96.25 85 LYS A C 1
ATOM 656 O O . LYS A 1 85 ? 13.923 -4.975 -25.498 1.00 96.25 85 LYS A O 1
ATOM 661 N N . THR A 1 86 ? 13.304 -5.556 -27.583 1.00 94.69 86 THR A N 1
ATOM 662 C CA . THR A 1 86 ? 14.646 -5.542 -28.165 1.00 94.69 86 THR A CA 1
ATOM 663 C C . THR A 1 86 ? 14.712 -4.450 -29.220 1.00 94.69 86 THR A C 1
ATOM 665 O O . THR A 1 86 ? 14.020 -4.518 -30.232 1.00 94.69 86 THR A O 1
ATOM 668 N N . GLU A 1 87 ? 15.551 -3.447 -28.987 1.00 92.06 87 GLU A N 1
ATOM 669 C CA . GLU A 1 87 ? 15.761 -2.321 -29.894 1.00 92.06 87 GLU A CA 1
ATOM 670 C C . GLU A 1 87 ? 17.164 -2.377 -30.490 1.00 92.06 87 GLU A C 1
ATOM 672 O O . GLU A 1 87 ? 18.144 -2.731 -29.830 1.00 92.06 87 GLU A O 1
ATOM 677 N N . THR A 1 88 ? 17.259 -2.029 -31.768 1.00 90.50 88 THR A N 1
ATOM 678 C CA . THR A 1 88 ? 18.535 -1.903 -32.465 1.00 90.50 88 THR A CA 1
ATOM 679 C C . THR A 1 88 ? 18.885 -0.423 -32.535 1.00 90.50 88 THR A C 1
ATOM 681 O O . THR A 1 88 ? 18.269 0.325 -33.289 1.00 90.50 88 THR A O 1
ATOM 684 N N . GLU A 1 89 ? 19.854 0.012 -31.730 1.00 89.88 89 GLU A N 1
ATOM 685 C CA . GLU A 1 89 ? 20.313 1.401 -31.701 1.00 89.88 89 GLU A CA 1
ATOM 686 C C . GLU A 1 89 ? 21.569 1.545 -32.573 1.00 89.88 89 GLU A C 1
ATOM 688 O O . GLU A 1 89 ? 22.582 0.863 -32.370 1.00 89.88 89 GLU A O 1
ATOM 693 N N . THR A 1 90 ? 21.513 2.453 -33.549 1.00 87.00 90 THR A N 1
ATOM 694 C CA . THR A 1 90 ? 22.687 2.876 -34.316 1.00 87.00 90 THR A CA 1
ATOM 695 C C . THR A 1 90 ? 23.264 4.135 -33.685 1.00 87.00 90 THR A C 1
ATOM 697 O O . THR A 1 90 ? 22.611 5.175 -33.647 1.00 87.00 90 THR A O 1
ATOM 700 N N . TYR A 1 91 ? 24.508 4.063 -33.223 1.00 84.81 91 TYR A N 1
ATOM 701 C CA . TYR A 1 91 ? 25.226 5.201 -32.656 1.00 84.81 91 TYR A CA 1
ATOM 702 C C . TYR A 1 91 ? 26.527 5.451 -33.421 1.00 84.81 91 TYR A C 1
ATOM 704 O O . TYR A 1 91 ? 27.041 4.575 -34.120 1.00 84.81 91 TYR A O 1
ATOM 712 N N . ARG A 1 92 ? 27.063 6.670 -33.321 1.00 87.31 92 ARG A N 1
ATOM 713 C CA . A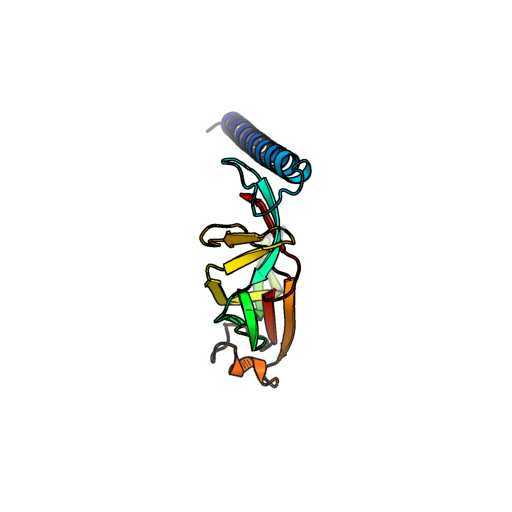RG A 1 92 ? 28.409 6.976 -33.818 1.00 87.31 92 ARG A CA 1
ATOM 714 C C . ARG A 1 92 ? 29.403 6.815 -32.682 1.00 87.31 92 ARG A C 1
ATOM 716 O O . ARG A 1 92 ? 29.207 7.382 -31.610 1.00 87.31 92 ARG A O 1
ATOM 723 N N . ASP A 1 93 ? 30.448 6.031 -32.913 1.00 81.25 93 ASP A N 1
ATOM 724 C CA . ASP A 1 93 ? 31.552 5.937 -31.964 1.00 81.25 93 ASP A CA 1
ATOM 725 C C . ASP A 1 93 ? 32.375 7.237 -31.932 1.00 81.25 93 ASP A C 1
ATOM 727 O O . ASP A 1 93 ? 32.183 8.146 -32.745 1.00 81.25 93 ASP A O 1
ATOM 731 N N . ALA A 1 94 ? 33.303 7.337 -30.979 1.00 81.31 94 ALA A N 1
ATOM 732 C CA . ALA A 1 94 ? 34.184 8.499 -30.839 1.00 81.31 94 ALA A CA 1
ATOM 733 C C . ALA A 1 94 ? 35.057 8.751 -32.087 1.00 81.31 94 ALA A C 1
ATOM 735 O O . ALA A 1 94 ? 35.630 9.825 -32.238 1.00 81.31 94 ALA A O 1
ATOM 736 N N . GLN A 1 95 ? 35.151 7.768 -32.987 1.00 84.25 95 GLN A N 1
ATOM 737 C CA . GLN A 1 95 ? 35.875 7.819 -34.251 1.00 84.25 95 GLN A CA 1
ATOM 738 C C . GLN A 1 95 ? 34.952 8.127 -35.447 1.00 84.25 95 GLN A C 1
ATOM 740 O O . GLN A 1 95 ? 35.388 8.047 -36.595 1.00 84.25 95 GLN A O 1
ATOM 745 N N . GLY A 1 96 ? 33.682 8.472 -35.202 1.00 81.25 96 GLY A N 1
ATOM 746 C CA . GLY A 1 96 ? 32.701 8.848 -36.220 1.00 81.25 96 GLY A CA 1
ATOM 747 C C . GLY A 1 96 ? 32.127 7.678 -37.024 1.00 81.25 96 GLY A C 1
ATOM 748 O O . GLY A 1 96 ? 31.365 7.912 -37.965 1.00 81.25 96 GLY A O 1
ATOM 749 N N . ARG A 1 97 ? 32.450 6.427 -36.677 1.00 85.50 97 ARG A N 1
ATOM 750 C CA . ARG A 1 97 ? 31.945 5.237 -37.370 1.00 85.50 97 ARG A CA 1
ATOM 751 C C . ARG A 1 97 ? 30.571 4.877 -36.834 1.00 85.50 97 ARG A C 1
ATOM 753 O O . ARG A 1 97 ? 30.342 4.858 -35.626 1.00 85.50 97 ARG A O 1
ATOM 760 N N . SER A 1 98 ? 29.660 4.566 -37.749 1.00 84.56 98 SER A N 1
ATOM 761 C CA . SER A 1 98 ? 28.348 4.040 -37.391 1.00 84.56 98 SER A CA 1
ATOM 762 C C . SER A 1 98 ? 28.504 2.618 -36.853 1.00 84.56 98 SER A C 1
ATOM 764 O O . SER A 1 98 ? 29.090 1.759 -37.513 1.00 84.56 98 SER A O 1
ATOM 766 N N . ARG A 1 99 ? 28.016 2.383 -35.636 1.00 87.31 99 ARG A N 1
ATOM 767 C CA . ARG A 1 99 ? 27.935 1.065 -35.011 1.00 87.31 99 ARG A CA 1
ATOM 768 C C . ARG A 1 99 ? 26.500 0.777 -34.634 1.00 87.31 99 ARG A C 1
ATOM 770 O O . ARG A 1 99 ? 25.778 1.661 -34.182 1.00 87.31 99 ARG A O 1
ATOM 777 N N . THR A 1 100 ? 26.129 -0.482 -34.775 1.00 87.44 100 THR A N 1
ATOM 778 C CA . THR A 1 100 ? 24.809 -0.978 -34.411 1.00 87.44 100 THR A CA 1
ATOM 779 C C . THR A 1 100 ? 24.943 -1.869 -33.187 1.00 87.44 100 THR A C 1
ATOM 781 O O . THR A 1 100 ? 25.796 -2.758 -33.161 1.00 87.44 100 THR A O 1
ATOM 784 N N . ARG A 1 101 ? 24.121 -1.629 -32.163 1.00 90.62 101 ARG A N 1
ATOM 785 C CA . ARG A 1 101 ? 24.043 -2.468 -30.965 1.00 90.62 101 ARG A CA 1
ATOM 786 C C . ARG A 1 101 ? 22.598 -2.879 -30.713 1.00 90.62 101 ARG A C 1
ATOM 788 O O . ARG A 1 101 ? 21.696 -2.049 -30.738 1.00 90.62 101 ARG A O 1
ATOM 795 N N . THR A 1 102 ? 22.412 -4.153 -30.392 1.00 92.62 102 THR A N 1
ATOM 796 C CA . THR A 1 102 ? 21.152 -4.678 -29.866 1.00 92.62 102 THR A CA 1
ATOM 797 C C . THR A 1 102 ? 21.058 -4.386 -28.370 1.00 92.62 102 THR A C 1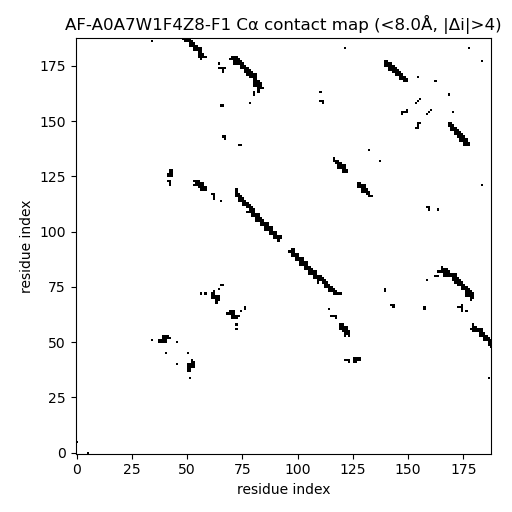
ATOM 799 O O . THR A 1 102 ? 21.974 -4.710 -27.605 1.00 92.62 102 THR A O 1
ATOM 802 N N . LYS A 1 103 ? 19.956 -3.773 -27.946 1.00 93.50 103 LYS A N 1
ATOM 803 C CA . LYS A 1 103 ? 19.664 -3.428 -26.557 1.00 93.50 103 LYS A CA 1
ATOM 804 C C . LYS A 1 103 ? 18.342 -4.060 -26.148 1.00 93.50 103 LYS A C 1
ATOM 806 O O . LYS A 1 103 ? 17.311 -3.819 -26.763 1.00 93.50 103 LYS A O 1
ATOM 811 N N . HIS A 1 104 ? 18.393 -4.855 -25.089 1.00 95.06 104 HIS A N 1
ATOM 812 C CA . HIS A 1 104 ? 17.212 -5.417 -24.450 1.00 95.06 104 HIS A CA 1
ATOM 813 C C . HIS A 1 104 ? 16.754 -4.492 -23.317 1.00 95.06 104 HIS A C 1
ATOM 815 O O . HIS A 1 104 ? 17.585 -3.961 -22.578 1.00 95.06 104 HIS A O 1
ATOM 821 N N . SER A 1 105 ? 15.452 -4.264 -23.185 1.00 95.62 105 SER A N 1
ATOM 822 C CA . SER A 1 105 ? 14.845 -3.488 -22.099 1.00 95.62 105 SER A CA 1
ATOM 823 C C . SER A 1 105 ? 13.593 -4.199 -21.610 1.00 95.62 105 SER A C 1
ATOM 825 O O . SER A 1 105 ? 12.839 -4.726 -22.420 1.00 95.62 105 SER A O 1
ATOM 827 N N . SER A 1 106 ? 13.370 -4.196 -20.302 1.00 97.50 106 SER A N 1
ATOM 828 C CA . SER A 1 106 ? 12.198 -4.812 -19.684 1.00 97.50 106 SER A CA 1
ATOM 829 C C . SER A 1 106 ? 11.680 -3.953 -18.543 1.00 97.50 106 SER A C 1
ATOM 831 O O . SER A 1 106 ? 12.436 -3.171 -17.958 1.00 97.50 106 SER A O 1
ATOM 833 N N . GLY A 1 107 ? 10.407 -4.108 -18.205 1.00 97.38 107 GLY A N 1
ATOM 834 C CA . GLY A 1 107 ? 9.802 -3.387 -17.097 1.00 97.38 107 GLY A CA 1
ATOM 835 C C . GLY A 1 107 ? 8.401 -3.869 -16.769 1.00 97.38 107 GLY A C 1
ATOM 836 O O . GLY A 1 107 ? 7.905 -4.837 -17.336 1.00 97.38 107 GLY A O 1
ATOM 837 N N . TRP A 1 108 ? 7.780 -3.160 -15.833 1.00 98.12 108 TRP A N 1
ATOM 838 C CA . TRP A 1 108 ? 6.399 -3.368 -15.428 1.00 98.12 108 TRP A CA 1
ATOM 839 C C . TRP A 1 108 ? 5.596 -2.113 -15.733 1.00 98.12 108 TRP A C 1
ATOM 841 O O . TRP A 1 108 ? 6.076 -0.994 -15.540 1.00 98.12 108 TRP A O 1
ATOM 851 N N . THR A 1 109 ? 4.368 -2.297 -16.186 1.00 98.00 109 THR A N 1
ATOM 852 C CA . THR A 1 109 ? 3.421 -1.208 -16.409 1.00 98.00 109 THR A CA 1
ATOM 853 C C . THR A 1 109 ? 2.108 -1.573 -15.746 1.00 98.00 109 THR A C 1
ATOM 855 O O . THR A 1 109 ? 1.583 -2.655 -15.987 1.00 98.00 109 THR A O 1
ATOM 858 N N . THR A 1 110 ? 1.580 -0.683 -14.906 1.00 98.19 110 THR A N 1
ATOM 859 C CA . THR A 1 110 ? 0.238 -0.845 -14.342 1.00 98.19 110 THR A CA 1
ATOM 860 C C . THR A 1 110 ? -0.781 -0.826 -15.472 1.00 98.19 110 THR A C 1
ATOM 862 O O . THR A 1 110 ? -0.864 0.152 -16.213 1.00 98.19 110 THR A O 1
ATOM 865 N N . VAL A 1 111 ? -1.519 -1.922 -15.616 1.00 97.94 111 VAL A N 1
ATOM 866 C CA . VAL A 1 111 ? -2.565 -2.090 -16.632 1.00 97.94 111 VAL A CA 1
ATOM 867 C C . VAL A 1 111 ? -3.955 -1.877 -16.061 1.00 97.94 111 VAL A C 1
ATOM 869 O O . VAL A 1 111 ? -4.870 -1.578 -16.821 1.00 97.94 111 VAL A O 1
ATOM 872 N N . ASP A 1 112 ? -4.105 -2.014 -14.744 1.00 98.12 112 ASP A N 1
ATOM 873 C CA . ASP A 1 112 ? -5.345 -1.722 -14.043 1.00 98.12 112 ASP A CA 1
ATOM 874 C C . ASP A 1 112 ? -5.078 -1.454 -12.557 1.00 98.12 112 ASP A C 1
ATOM 876 O O . ASP A 1 112 ? -4.080 -1.915 -11.988 1.00 98.12 112 ASP A O 1
ATOM 880 N N . SER A 1 113 ? -5.954 -0.688 -11.925 1.00 97.75 113 SER A N 1
ATOM 881 C CA . SER A 1 113 ? -5.877 -0.367 -10.504 1.00 97.75 113 SER A CA 1
ATOM 882 C C . SER A 1 113 ? -7.216 0.134 -10.001 1.00 97.75 113 SER A C 1
ATOM 884 O O . SER A 1 113 ? -7.935 0.830 -10.718 1.00 97.75 113 SER A O 1
ATOM 886 N N . GLY A 1 114 ? -7.487 -0.104 -8.728 1.00 96.75 114 GLY A N 1
ATOM 887 C CA . GLY A 1 114 ? -8.689 0.395 -8.092 1.00 96.75 114 GLY A CA 1
ATOM 888 C C . GLY A 1 114 ? -8.616 0.276 -6.585 1.00 96.75 114 GLY A C 1
ATOM 889 O O . GLY A 1 114 ? -7.573 -0.017 -5.997 1.00 96.75 114 GLY A O 1
ATOM 890 N N . GLY A 1 115 ? -9.747 0.529 -5.956 1.00 95.38 115 GLY A N 1
ATOM 891 C CA . GLY A 1 115 ? -9.902 0.479 -4.518 1.00 95.38 115 GLY A CA 1
ATOM 892 C C . GLY A 1 115 ? -11.208 1.134 -4.127 1.00 95.38 115 GLY A C 1
ATOM 893 O O . GLY A 1 115 ? -11.784 1.892 -4.909 1.00 95.38 115 GLY A O 1
ATOM 894 N N . ASP A 1 116 ? -11.654 0.819 -2.927 1.00 95.06 116 ASP A N 1
ATOM 895 C CA . ASP A 1 116 ? -12.880 1.355 -2.367 1.00 95.06 116 ASP A CA 1
ATOM 896 C C . ASP A 1 116 ? -12.734 1.472 -0.848 1.00 95.06 116 ASP A C 1
ATOM 898 O O . ASP A 1 116 ? -11.896 0.804 -0.224 1.00 95.06 116 ASP A O 1
ATOM 902 N N . ALA A 1 117 ? -13.512 2.371 -0.263 1.00 93.94 117 ALA A N 1
ATOM 903 C CA . ALA A 1 117 ? -13.456 2.715 1.144 1.00 93.94 117 ALA A CA 1
ATOM 904 C C . ALA A 1 117 ? -14.855 3.075 1.640 1.00 93.94 117 ALA A C 1
ATOM 906 O O . ALA A 1 117 ? -15.556 3.869 1.018 1.00 93.94 117 ALA A O 1
ATOM 907 N N . LEU A 1 118 ? -15.247 2.528 2.788 1.00 94.06 118 LEU A N 1
ATOM 908 C CA . LEU A 1 118 ? -16.501 2.890 3.444 1.00 94.06 118 LEU A CA 1
ATOM 909 C C . LEU A 1 118 ? -16.232 3.518 4.808 1.00 94.06 118 LEU A C 1
ATOM 911 O O . LEU A 1 118 ? -15.291 3.109 5.487 1.00 94.06 118 LEU A O 1
ATOM 915 N N . PRO A 1 119 ? -17.072 4.464 5.261 1.00 94.50 119 PRO A N 1
ATOM 916 C CA . PRO A 1 119 ? -17.097 4.840 6.664 1.00 94.50 119 PRO A CA 1
ATOM 917 C C . PRO A 1 119 ? -17.354 3.612 7.543 1.00 94.50 119 PRO A C 1
ATOM 919 O O . PRO A 1 119 ? -18.250 2.817 7.260 1.00 94.50 119 PRO A O 1
ATOM 922 N N . PHE A 1 120 ? -16.595 3.473 8.625 1.00 94.06 120 PHE A N 1
ATOM 923 C CA . PHE A 1 120 ? -16.686 2.337 9.545 1.00 94.06 120 PHE A CA 1
ATOM 924 C C . PHE A 1 120 ? -16.627 2.807 10.996 1.00 94.06 120 PHE A C 1
ATOM 926 O O . PHE A 1 120 ? -16.225 3.936 11.279 1.00 94.06 120 PHE A O 1
ATOM 933 N N . HIS A 1 121 ? -1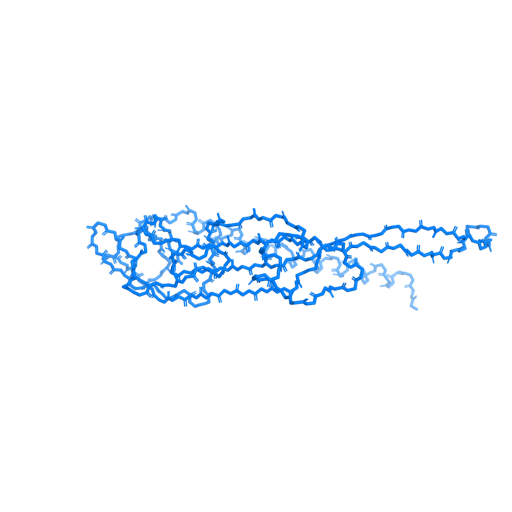7.037 1.954 11.932 1.00 93.56 121 HIS A N 1
ATOM 934 C CA . HIS A 1 121 ? -16.893 2.239 13.355 1.00 93.56 121 HIS A CA 1
ATOM 935 C C . HIS A 1 121 ? -15.589 1.635 13.865 1.00 93.56 121 HIS A C 1
ATOM 937 O O . HIS A 1 121 ? -15.358 0.440 13.726 1.00 93.56 121 HIS A O 1
ATOM 943 N N . LEU A 1 122 ? -14.734 2.453 14.466 1.00 93.75 122 LEU A N 1
ATOM 944 C CA . LEU A 1 122 ? -13.585 1.987 15.225 1.00 93.75 122 LEU A CA 1
ATOM 945 C C . LEU A 1 122 ? -14.032 1.753 16.669 1.00 93.75 122 LEU A C 1
ATOM 947 O O . LEU A 1 122 ? -14.343 2.719 17.371 1.00 93.75 122 LEU A O 1
ATOM 951 N N . ARG A 1 123 ? -14.076 0.491 17.106 1.00 93.31 123 ARG A N 1
ATOM 952 C CA . ARG A 1 123 ? -14.455 0.104 18.472 1.00 93.31 123 ARG A CA 1
ATOM 953 C C . ARG A 1 123 ? -13.232 -0.218 19.327 1.00 93.31 123 ARG A C 1
ATOM 955 O O . ARG A 1 123 ? -12.363 -0.978 18.906 1.00 93.31 123 ARG A O 1
ATOM 962 N N . ASP A 1 124 ? -13.195 0.316 20.541 1.00 92.50 124 ASP A N 1
ATOM 963 C CA . ASP A 1 124 ? -12.279 -0.098 21.609 1.00 92.50 124 ASP A CA 1
ATOM 964 C C . ASP A 1 124 ? -13.071 -0.607 22.832 1.00 92.50 124 ASP A C 1
ATOM 966 O O . ASP A 1 124 ? -14.293 -0.763 22.783 1.00 92.50 124 ASP A O 1
ATOM 970 N N . ASP A 1 125 ? -12.385 -0.847 23.951 1.00 90.75 125 ASP A N 1
ATOM 971 C CA . ASP A 1 125 ? -13.013 -1.317 25.195 1.00 90.75 125 ASP A CA 1
ATOM 972 C C . ASP A 1 125 ? -13.995 -0.304 25.824 1.00 90.75 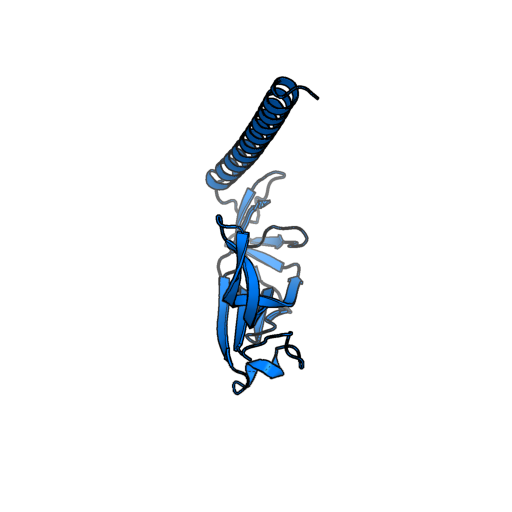125 ASP A C 1
ATOM 974 O O . ASP A 1 125 ? -14.750 -0.650 26.736 1.00 90.75 125 ASP A O 1
ATOM 978 N N . TYR A 1 126 ? -13.980 0.958 25.386 1.00 90.56 126 TYR A N 1
ATOM 979 C CA . TYR A 1 126 ? -14.709 2.067 26.003 1.00 90.56 126 TYR A CA 1
ATOM 980 C C . TYR A 1 126 ? -15.864 2.593 25.143 1.00 90.56 126 TYR A C 1
ATOM 982 O O . TYR A 1 126 ? -16.760 3.265 25.663 1.00 90.56 126 TYR A O 1
ATOM 990 N N . GLY A 1 127 ? -15.880 2.298 23.846 1.00 91.56 127 GLY A N 1
ATOM 991 C CA . GLY A 1 127 ? -16.918 2.766 22.940 1.00 91.56 127 GLY A CA 1
ATOM 992 C C . GLY A 1 127 ? -16.563 2.572 21.474 1.00 91.56 127 GLY A C 1
ATOM 993 O O . GLY A 1 127 ? -15.713 1.760 21.118 1.00 91.56 127 GLY A O 1
ATOM 994 N N . ALA A 1 128 ? -17.249 3.322 20.618 1.00 92.38 128 ALA A N 1
ATOM 995 C CA . ALA A 1 128 ? -16.988 3.335 19.190 1.00 92.38 128 ALA A CA 1
ATOM 996 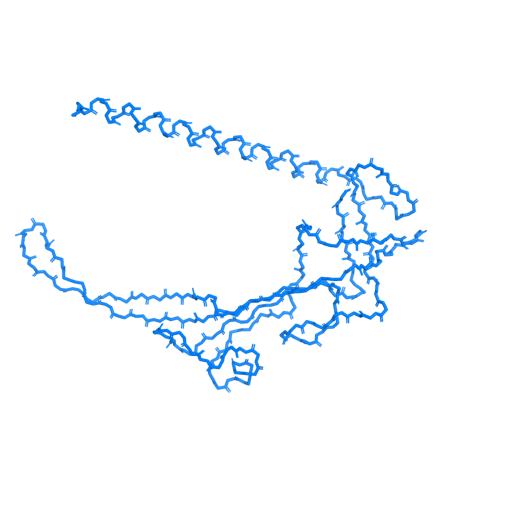C C . ALA A 1 128 ? -17.020 4.766 18.653 1.00 92.38 128 ALA A C 1
ATOM 998 O O . ALA A 1 128 ? -17.824 5.586 19.104 1.00 92.38 128 ALA A O 1
ATOM 999 N N . VAL A 1 129 ? -16.172 5.046 17.667 1.00 92.00 129 VAL A N 1
ATOM 1000 C CA . VAL A 1 129 ? -16.173 6.299 16.906 1.00 92.00 129 VAL A CA 1
ATOM 1001 C C . VAL A 1 129 ? -16.301 5.993 15.421 1.00 92.00 129 VAL A C 1
ATOM 1003 O O . VAL A 1 129 ? -15.741 5.012 14.937 1.00 92.00 129 VAL A O 1
ATOM 1006 N N . GLN A 1 130 ? -17.044 6.815 14.687 1.00 93.06 130 GLN A N 1
ATOM 1007 C CA . GLN A 1 130 ? -17.126 6.670 13.239 1.00 93.06 130 GLN A CA 1
ATOM 1008 C C . GLN A 1 130 ? -15.892 7.292 12.578 1.00 93.06 130 GLN A C 1
ATOM 1010 O O . GLN A 1 130 ? -15.560 8.449 12.828 1.00 93.06 130 GLN A O 1
ATOM 1015 N N . VAL A 1 131 ? -15.241 6.525 11.710 1.00 92.56 131 VAL A N 1
ATOM 1016 C CA . VAL A 1 131 ? -14.109 6.951 10.888 1.00 92.56 131 VAL A CA 1
ATOM 1017 C C . VAL A 1 131 ? -14.599 7.142 9.459 1.00 92.56 131 VAL A C 1
ATOM 1019 O O . VAL A 1 131 ? -15.251 6.261 8.900 1.00 92.56 131 VAL A O 1
ATOM 1022 N N . ILE A 1 132 ? -14.278 8.293 8.867 1.00 93.19 132 ILE A N 1
ATOM 1023 C CA . ILE A 1 132 ? -14.530 8.591 7.455 1.00 93.19 132 ILE A CA 1
ATOM 1024 C C . ILE A 1 132 ? -13.166 8.564 6.749 1.00 93.19 132 ILE A C 1
ATOM 1026 O O . ILE A 1 132 ? -12.375 9.481 6.959 1.00 93.19 132 ILE A O 1
ATOM 1030 N N . PRO A 1 133 ? -12.851 7.517 5.965 1.00 91.00 133 PRO A N 1
ATOM 1031 C CA . PRO A 1 133 ? -11.515 7.332 5.390 1.00 91.00 133 PRO A CA 1
ATOM 1032 C C . PRO A 1 133 ? -11.227 8.229 4.174 1.00 91.00 133 PRO A C 1
ATOM 1034 O O . PRO A 1 133 ? -10.100 8.247 3.681 1.00 91.00 133 PRO A O 1
ATOM 1037 N N . ASP A 1 134 ? -12.220 8.962 3.667 1.00 89.62 134 ASP A N 1
ATOM 1038 C CA . ASP A 1 134 ? -12.065 9.803 2.482 1.00 89.62 134 ASP A CA 1
ATOM 1039 C C . ASP A 1 134 ? -10.980 10.870 2.678 1.00 89.62 134 ASP A C 1
ATOM 1041 O O . ASP A 1 134 ? -11.052 11.722 3.562 1.00 89.62 134 ASP A O 1
ATOM 1045 N N . GLY A 1 135 ? -9.961 10.830 1.815 1.00 86.75 135 GLY A N 1
ATOM 1046 C CA . GLY A 1 135 ? -8.818 11.744 1.869 1.00 86.75 135 GLY A CA 1
ATOM 1047 C C . GLY A 1 135 ? -7.758 11.394 2.920 1.00 86.75 135 GLY A C 1
ATOM 1048 O O . GLY A 1 135 ? -6.751 12.099 2.995 1.00 86.75 135 GLY A O 1
ATOM 1049 N N . ALA A 1 136 ? -7.943 10.318 3.690 1.00 88.56 136 ALA A N 1
ATOM 1050 C CA . ALA A 1 136 ? -6.928 9.813 4.604 1.00 88.56 136 ALA A CA 1
ATOM 1051 C C . ALA A 1 136 ? -5.771 9.137 3.848 1.00 88.56 136 ALA A C 1
ATOM 1053 O O . ALA A 1 136 ? -5.950 8.569 2.765 1.00 88.56 136 ALA A O 1
ATOM 1054 N N . ASP A 1 137 ? -4.582 9.177 4.448 1.00 89.88 137 ASP A N 1
ATOM 1055 C CA . ASP A 1 137 ? -3.480 8.300 4.057 1.00 89.88 137 ASP A CA 1
ATOM 1056 C C . ASP A 1 137 ? -3.670 6.957 4.767 1.00 89.88 137 ASP A C 1
ATOM 1058 O O . ASP A 1 137 ? -3.791 6.918 5.993 1.00 89.88 137 ASP A O 1
ATOM 1062 N N . VAL A 1 138 ? -3.789 5.875 3.998 1.00 91.62 138 VAL A N 1
ATOM 1063 C CA . VAL A 1 138 ? -4.211 4.566 4.509 1.00 91.62 138 VAL A CA 1
ATOM 1064 C C . VAL A 1 138 ? -3.174 3.511 4.154 1.00 91.62 138 VAL A C 1
ATOM 1066 O O . VAL A 1 138 ? -3.010 3.164 2.983 1.00 91.62 138 VAL A O 1
ATOM 1069 N N . ASP A 1 139 ? -2.546 2.955 5.189 1.00 90.88 139 ASP A N 1
ATOM 1070 C CA . ASP A 1 139 ? -1.629 1.822 5.097 1.00 90.88 139 ASP A CA 1
ATOM 1071 C C . ASP A 1 139 ? -2.351 0.527 5.498 1.00 90.88 139 ASP A C 1
ATOM 1073 O O . ASP A 1 139 ? -2.473 0.184 6.674 1.00 90.88 139 ASP A O 1
ATOM 1077 N N . GLY A 1 140 ? -2.866 -0.193 4.499 1.00 92.00 140 GLY A N 1
ATOM 1078 C CA . GLY A 1 140 ? -3.480 -1.509 4.694 1.00 92.00 140 GLY A CA 1
ATOM 1079 C C . GLY A 1 140 ? -2.469 -2.657 4.664 1.00 92.00 140 GLY A C 1
ATOM 1080 O O . GLY A 1 140 ? -1.377 -2.544 4.105 1.00 92.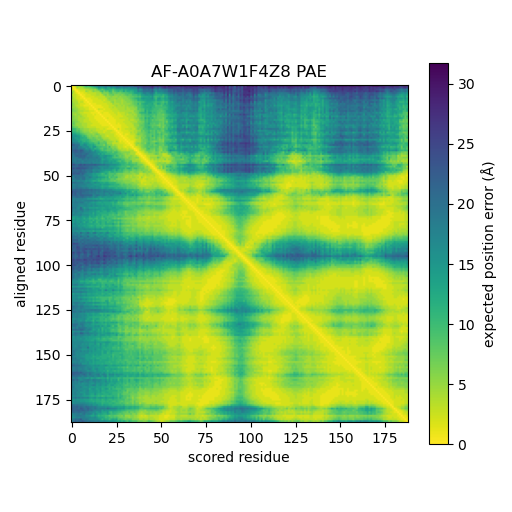00 140 GLY A O 1
ATOM 1081 N N . VAL A 1 141 ? -2.866 -3.809 5.202 1.00 94.25 141 VAL A N 1
ATOM 1082 C CA . VAL A 1 141 ? -2.076 -5.044 5.114 1.00 94.25 141 VAL A CA 1
ATOM 1083 C C . VAL A 1 141 ? -2.177 -5.637 3.711 1.00 94.25 141 VAL A C 1
ATOM 1085 O O . VAL A 1 141 ? -3.261 -5.662 3.131 1.00 94.25 141 VAL A O 1
ATOM 1088 N N . GLU A 1 142 ? -1.069 -6.131 3.157 1.00 95.94 142 GLU A N 1
ATOM 1089 C CA . GLU A 1 142 ? -1.096 -6.871 1.889 1.00 95.94 142 GLU A CA 1
ATOM 1090 C C . GLU A 1 142 ? -1.843 -8.199 2.091 1.00 95.94 142 GLU A C 1
ATOM 1092 O O . GLU A 1 142 ? -1.398 -9.082 2.826 1.00 95.94 142 GLU A O 1
ATOM 1097 N N . VAL A 1 143 ? -3.009 -8.327 1.457 1.00 95.62 143 VAL A N 1
ATOM 1098 C CA . VAL A 1 143 ? -3.871 -9.517 1.529 1.00 95.62 143 VAL A CA 1
ATOM 1099 C C . VAL A 1 143 ? -3.688 -10.443 0.328 1.00 95.62 143 VAL A C 1
ATOM 1101 O O . VAL A 1 143 ? -4.044 -11.622 0.410 1.00 95.62 143 VAL A O 1
ATOM 1104 N N . LEU A 1 144 ? -3.113 -9.934 -0.766 1.00 96.94 144 LEU A N 1
ATOM 1105 C CA . LEU A 1 144 ? -2.753 -10.699 -1.956 1.00 96.94 144 LEU A CA 1
ATOM 1106 C C . LEU A 1 144 ? -1.491 -10.125 -2.611 1.00 96.94 144 LEU A C 1
ATOM 1108 O O . LEU A 1 144 ? -1.424 -8.928 -2.877 1.00 96.94 144 LEU A O 1
ATOM 1112 N N . GLY A 1 145 ? -0.565 -11.012 -2.974 1.00 97.25 145 GLY A N 1
ATOM 1113 C CA . GLY A 1 145 ? 0.590 -10.716 -3.818 1.00 97.25 145 GLY A CA 1
ATOM 1114 C C . GLY A 1 145 ? 0.925 -11.931 -4.679 1.00 97.25 145 GLY A C 1
ATOM 1115 O O . GLY A 1 145 ? 1.443 -12.927 -4.175 1.00 97.25 145 GLY A O 1
ATOM 1116 N N . VAL A 1 146 ? 0.581 -11.896 -5.969 1.00 97.75 146 VAL A N 1
ATOM 1117 C CA . VAL A 1 146 ? 0.753 -13.039 -6.881 1.00 97.75 146 VAL A CA 1
ATOM 1118 C C . VAL A 1 146 ? 1.319 -12.587 -8.222 1.00 97.75 146 VAL A C 1
ATOM 1120 O O . VAL A 1 146 ? 0.733 -11.746 -8.901 1.00 97.75 146 VAL A O 1
ATOM 1123 N N . ASP A 1 147 ? 2.417 -13.220 -8.633 1.00 97.88 147 ASP A N 1
ATOM 1124 C CA . ASP A 1 147 ? 2.921 -13.166 -10.004 1.00 97.88 147 ASP A CA 1
ATOM 1125 C C . ASP A 1 147 ? 2.412 -14.396 -10.766 1.00 97.88 147 ASP A C 1
ATOM 1127 O O . ASP A 1 147 ? 2.590 -15.530 -10.317 1.00 97.88 147 ASP A O 1
ATOM 1131 N N . CYS A 1 148 ? 1.793 -14.197 -11.926 1.00 97.25 148 CYS A N 1
ATOM 1132 C CA . CYS A 1 148 ? 1.254 -15.282 -12.739 1.00 97.25 148 CYS A CA 1
ATOM 1133 C C . CYS A 1 148 ? 1.445 -15.039 -14.238 1.00 97.25 148 CYS A C 1
ATOM 1135 O O . CYS A 1 148 ? 1.737 -13.924 -14.678 1.00 97.25 148 CYS A O 1
ATOM 1137 N N . ASP A 1 149 ? 1.305 -16.100 -15.028 1.00 97.19 149 ASP A N 1
ATOM 1138 C CA . ASP A 1 149 ? 1.287 -16.029 -16.487 1.00 97.19 149 ASP A CA 1
ATOM 1139 C C . ASP A 1 149 ? -0.140 -16.171 -17.045 1.00 97.19 149 ASP A C 1
ATOM 1141 O O . ASP A 1 149 ? -1.101 -16.389 -16.304 1.00 97.19 149 ASP A O 1
ATOM 1145 N N . SER A 1 150 ? -0.274 -16.045 -18.367 1.00 96.38 150 SER A N 1
ATOM 1146 C CA . SER A 1 150 ? -1.560 -16.154 -19.077 1.00 96.38 150 SER A CA 1
ATOM 1147 C C . SER A 1 150 ? -2.318 -17.476 -18.898 1.00 96.38 150 SER A C 1
ATOM 1149 O O . SER A 1 150 ? -3.513 -17.516 -19.189 1.00 96.38 150 SER A O 1
ATOM 1151 N N . SER A 1 151 ? -1.679 -18.548 -18.417 1.00 96.38 151 SER A N 1
ATOM 1152 C CA . SER A 1 151 ? -2.357 -19.820 -18.135 1.00 96.38 151 SER A CA 1
ATOM 1153 C C . SER A 1 151 ? -3.087 -19.822 -16.788 1.00 96.38 151 SER A C 1
ATOM 1155 O O . SER A 1 151 ? -3.971 -20.649 -16.559 1.00 96.38 151 SER A O 1
ATOM 1157 N N . HIS A 1 152 ? -2.747 -18.892 -15.893 1.00 96.44 152 HIS A N 1
ATOM 1158 C CA . HIS A 1 152 ? -3.342 -18.817 -14.569 1.00 96.44 152 HIS A CA 1
ATOM 1159 C C . HIS A 1 152 ? -4.753 -18.195 -14.631 1.00 96.44 152 HIS A C 1
ATOM 1161 O O . HIS A 1 152 ? -4.913 -17.123 -15.219 1.00 96.44 152 HIS A O 1
ATOM 1167 N N . PRO A 1 153 ? -5.778 -18.769 -13.962 1.00 95.00 153 PRO A N 1
ATOM 1168 C CA . PRO A 1 153 ? -7.164 -18.280 -14.041 1.00 95.00 153 PRO A CA 1
ATOM 1169 C C . PRO A 1 153 ? -7.332 -16.797 -13.691 1.00 95.00 153 PRO A C 1
ATOM 1171 O O . PRO A 1 153 ? -8.146 -16.083 -14.273 1.00 95.00 153 PRO A O 1
ATOM 1174 N N . LEU A 1 154 ? -6.520 -16.322 -12.748 1.00 93.88 154 LEU A N 1
ATOM 1175 C CA . LEU A 1 154 ? -6.530 -14.938 -12.280 1.00 93.88 154 LEU A CA 1
ATOM 1176 C C . LEU A 1 154 ? -6.121 -13.927 -13.373 1.00 93.88 154 LEU A C 1
ATOM 1178 O O . LEU A 1 154 ? -6.602 -12.797 -13.346 1.00 93.88 154 LEU A O 1
ATOM 1182 N N . TYR A 1 155 ? -5.310 -14.336 -14.362 1.00 96.56 155 TYR A N 1
ATOM 1183 C CA . TYR A 1 155 ? -4.766 -13.445 -15.393 1.00 96.56 155 TYR A CA 1
ATOM 1184 C C . TYR A 1 155 ? -5.869 -12.722 -16.174 1.00 96.56 155 TYR A C 1
ATOM 1186 O O . TYR A 1 155 ? -5.827 -11.498 -16.283 1.00 96.56 155 TYR A O 1
ATOM 1194 N N . TYR A 1 156 ? -6.859 -13.466 -16.676 1.00 95.12 156 TYR A N 1
ATOM 1195 C CA . TYR A 1 156 ? -8.022 -12.920 -17.391 1.00 95.12 156 TYR A CA 1
ATOM 1196 C C . TYR A 1 156 ? -9.280 -12.840 -16.521 1.00 95.12 156 TYR A C 1
ATOM 1198 O O . TYR A 1 156 ? -10.208 -12.118 -16.865 1.00 95.12 156 TYR A O 1
ATOM 1206 N N . GLY A 1 157 ? -9.334 -13.583 -15.409 1.00 95.50 157 GLY A N 1
ATOM 1207 C CA . GLY A 1 157 ? -10.496 -13.586 -14.519 1.00 95.50 157 GLY A CA 1
ATOM 1208 C C . GLY A 1 157 ? -10.657 -12.288 -13.728 1.00 95.50 157 GLY A C 1
ATOM 1209 O O . GLY A 1 157 ? -11.781 -11.847 -13.510 1.00 95.50 157 GLY A O 1
ATOM 1210 N N . LYS A 1 158 ? -9.542 -11.676 -13.309 1.00 95.44 158 LYS A N 1
ATOM 1211 C CA . LYS A 1 158 ? -9.527 -10.395 -12.580 1.00 95.44 158 LYS A CA 1
ATOM 1212 C C . LYS A 1 158 ? -8.699 -9.314 -13.285 1.00 95.44 158 LYS A C 1
ATOM 1214 O O . LYS A 1 158 ? -8.711 -8.174 -12.852 1.00 95.44 158 LYS A O 1
ATOM 1219 N N . GLY A 1 159 ? -7.955 -9.662 -14.338 1.00 94.88 159 GLY A N 1
ATOM 1220 C CA . GLY A 1 159 ? -7.156 -8.707 -15.107 1.00 94.88 159 GLY A CA 1
ATOM 1221 C C . GLY A 1 159 ? -7.786 -8.312 -16.445 1.00 94.88 159 GLY A C 1
ATOM 1222 O O . GLY A 1 159 ? -8.673 -9.008 -16.942 1.00 94.88 159 GLY A O 1
ATOM 1223 N N . PRO A 1 160 ? -7.295 -7.230 -17.080 1.00 95.12 160 PRO A N 1
ATOM 1224 C CA . PRO A 1 160 ? -7.800 -6.775 -18.373 1.00 95.12 160 PRO A CA 1
ATOM 1225 C C . PRO A 1 160 ? -7.720 -7.855 -19.465 1.00 95.12 160 PRO A C 1
ATOM 1227 O O . PRO A 1 160 ? -6.753 -8.623 -19.501 1.00 95.12 160 PRO A O 1
ATOM 1230 N N . PRO A 1 161 ? -8.668 -7.895 -20.418 1.00 93.62 161 PRO A N 1
ATOM 1231 C CA . PRO A 1 161 ? -8.693 -8.928 -21.457 1.00 93.62 161 PRO A CA 1
ATOM 1232 C C . PRO A 1 161 ? -7.554 -8.794 -22.483 1.00 93.62 161 PRO A C 1
ATOM 1234 O O . PRO A 1 161 ? -7.167 -9.780 -23.105 1.00 93.62 161 PRO A O 1
ATOM 1237 N N . GLY A 1 162 ? -7.023 -7.584 -22.679 1.00 93.44 162 GLY A N 1
ATOM 1238 C CA . GLY A 1 162 ? -5.917 -7.304 -23.600 1.00 93.44 162 GLY A CA 1
ATOM 1239 C C . GLY A 1 162 ? -4.557 -7.276 -22.905 1.00 93.44 162 GLY A C 1
ATOM 1240 O O . GLY A 1 162 ? -4.485 -7.088 -21.694 1.00 93.44 162 GLY A O 1
ATOM 1241 N N . ALA A 1 163 ? -3.491 -7.429 -23.690 1.00 94.81 163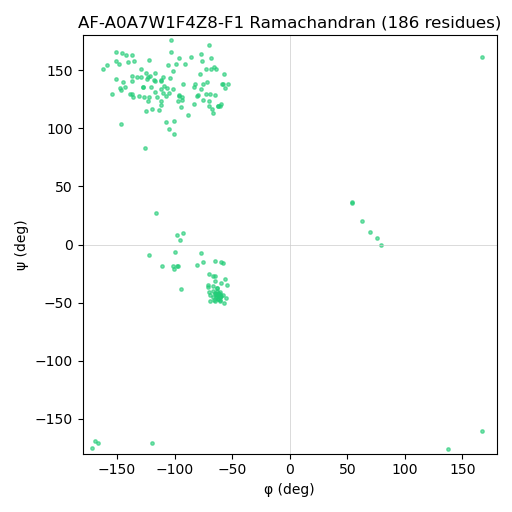 ALA A N 1
ATOM 1242 C CA . ALA A 1 163 ? -2.102 -7.287 -23.254 1.00 94.81 163 ALA A CA 1
ATOM 1243 C C . ALA A 1 163 ? -1.501 -5.968 -23.770 1.00 94.81 163 ALA A C 1
ATOM 1245 O O . ALA A 1 163 ? -1.936 -5.440 -24.799 1.00 94.81 163 ALA A O 1
ATOM 1246 N N . ILE A 1 164 ? -0.492 -5.443 -23.077 1.00 96.56 164 ILE A N 1
ATOM 1247 C CA . ILE A 1 164 ? 0.244 -4.252 -23.525 1.00 96.56 164 ILE A CA 1
ATOM 1248 C C . ILE A 1 164 ? 1.231 -4.591 -24.648 1.00 96.56 164 ILE A C 1
ATOM 1250 O O . ILE A 1 164 ? 1.588 -5.747 -24.886 1.00 96.56 164 ILE A O 1
ATOM 1254 N N . MET A 1 165 ? 1.709 -3.565 -25.353 1.00 96.50 165 MET A N 1
ATOM 1255 C CA . MET A 1 165 ? 2.784 -3.735 -26.330 1.00 96.50 165 MET A CA 1
ATOM 1256 C C . MET A 1 165 ? 4.024 -4.332 -25.649 1.00 96.50 165 MET A C 1
ATOM 1258 O O . MET A 1 165 ? 4.392 -3.900 -24.559 1.00 96.50 165 MET A O 1
ATOM 1262 N N . HIS A 1 166 ? 4.679 -5.285 -26.321 1.00 96.88 166 HIS A N 1
ATOM 1263 C CA . HIS A 1 166 ? 5.855 -5.995 -25.803 1.00 96.88 166 HIS A CA 1
ATOM 1264 C C . HIS A 1 166 ? 5.595 -6.834 -24.542 1.00 96.88 166 HIS A C 1
ATOM 1266 O O . HIS A 1 166 ? 6.540 -7.151 -23.830 1.00 96.88 166 HIS A O 1
ATOM 1272 N N . SER A 1 167 ? 4.340 -7.189 -24.259 1.00 97.00 167 SER A N 1
ATOM 1273 C CA . SER A 1 167 ? 3.993 -8.042 -23.124 1.00 97.00 167 SER A CA 1
ATOM 1274 C C . SER A 1 167 ? 4.684 -9.401 -23.178 1.00 97.00 167 SER A C 1
ATOM 1276 O O . SER A 1 167 ? 4.694 -10.067 -24.213 1.00 97.00 167 SER A O 1
ATOM 1278 N N . ASP A 1 168 ? 5.168 -9.842 -22.020 1.00 97.12 168 ASP A N 1
ATOM 1279 C CA . ASP A 1 168 ? 5.636 -11.213 -21.808 1.00 97.12 168 ASP A CA 1
ATOM 1280 C C . ASP A 1 168 ? 4.523 -12.121 -21.265 1.00 97.12 168 ASP A C 1
ATOM 1282 O O . ASP A 1 168 ? 4.791 -13.231 -20.805 1.00 97.12 168 ASP A O 1
ATOM 1286 N N . HIS A 1 169 ? 3.276 -11.637 -21.250 1.00 97.31 169 HIS A N 1
ATOM 1287 C CA . HIS A 1 169 ? 2.116 -12.327 -20.685 1.00 97.31 169 HIS A CA 1
ATOM 1288 C C . HIS A 1 169 ? 2.310 -12.769 -19.233 1.00 97.31 169 HIS A C 1
ATOM 1290 O O . HIS A 1 169 ? 1.792 -13.800 -18.803 1.00 97.31 169 HIS A O 1
ATOM 1296 N N . ARG A 1 170 ? 3.030 -11.948 -18.464 1.00 97.94 170 ARG A N 1
ATOM 1297 C CA . ARG A 1 170 ? 3.217 -12.095 -17.021 1.00 97.94 170 ARG A CA 1
ATOM 1298 C C . ARG A 1 170 ? 2.616 -10.898 -16.312 1.00 97.94 170 ARG A C 1
ATOM 1300 O O . ARG A 1 170 ? 2.889 -9.759 -16.688 1.00 97.94 170 ARG A O 1
ATOM 1307 N N . ARG A 1 171 ? 1.815 -11.156 -15.287 1.00 98.25 171 ARG A N 1
ATOM 1308 C CA . ARG A 1 171 ? 1.168 -10.125 -14.481 1.00 98.25 171 ARG A CA 1
ATOM 1309 C C . ARG A 1 171 ? 1.481 -10.299 -13.009 1.00 98.25 171 ARG A C 1
ATOM 1311 O O . ARG A 1 171 ? 1.626 -11.417 -12.529 1.00 98.25 171 ARG A O 1
ATOM 1318 N N . ARG A 1 172 ? 1.556 -9.168 -12.322 1.00 98.44 172 ARG A N 1
ATOM 1319 C CA . ARG A 1 172 ? 1.653 -9.048 -10.876 1.00 98.44 172 ARG A CA 1
ATOM 1320 C C . ARG A 1 172 ? 0.363 -8.444 -10.365 1.00 98.44 172 ARG A C 1
ATOM 1322 O O . ARG A 1 172 ? -0.011 -7.352 -10.785 1.00 98.44 172 ARG A O 1
ATOM 1329 N N . PHE A 1 173 ? -0.280 -9.154 -9.460 1.00 98.38 173 PHE A N 1
ATOM 1330 C CA . PHE A 1 173 ? -1.514 -8.763 -8.806 1.00 98.38 173 PHE A CA 1
ATOM 1331 C C . PHE A 1 173 ? -1.210 -8.498 -7.339 1.00 98.38 173 PHE A C 1
ATOM 1333 O O . PHE A 1 173 ? -0.734 -9.396 -6.643 1.00 98.38 173 PHE A O 1
ATOM 1340 N N . THR A 1 174 ? -1.468 -7.278 -6.881 1.00 98.19 174 THR A N 1
ATOM 1341 C CA . THR A 1 174 ? -1.277 -6.882 -5.483 1.00 98.19 174 THR A CA 1
ATOM 1342 C C . THR A 1 174 ? -2.547 -6.250 -4.945 1.00 98.19 174 THR A C 1
ATOM 1344 O O . THR A 1 174 ? -3.143 -5.408 -5.616 1.00 98.19 174 THR A O 1
ATOM 1347 N N . GLU A 1 175 ? -2.947 -6.620 -3.734 1.00 98.00 175 GLU A N 1
ATOM 1348 C CA . GLU A 1 175 ? -4.063 -6.000 -3.024 1.00 98.00 175 GLU A CA 1
ATOM 1349 C C . GLU A 1 175 ? -3.721 -5.814 -1.549 1.00 98.00 175 GLU A C 1
ATOM 1351 O O . GLU A 1 175 ? -3.312 -6.758 -0.870 1.00 98.00 175 GLU A O 1
ATOM 1356 N N . SER A 1 176 ? -3.932 -4.595 -1.064 1.00 97.25 176 SER A N 1
ATOM 1357 C CA . SER A 1 176 ? -3.862 -4.228 0.344 1.00 97.25 176 SER A CA 1
ATOM 1358 C C . SER A 1 176 ? -5.260 -3.918 0.858 1.00 97.25 176 SER A C 1
ATOM 1360 O O . SER A 1 176 ? -6.067 -3.339 0.133 1.00 97.25 176 SER A O 1
ATOM 1362 N N . ALA A 1 177 ? -5.547 -4.265 2.108 1.00 96.00 177 ALA A N 1
ATOM 1363 C CA . ALA A 1 177 ? -6.851 -4.036 2.716 1.00 96.00 177 ALA A CA 1
ATOM 1364 C C . ALA A 1 177 ? -6.750 -3.720 4.212 1.00 96.00 177 ALA A C 1
ATOM 1366 O O . ALA A 1 177 ? -5.729 -3.979 4.847 1.00 96.00 177 ALA A O 1
ATOM 1367 N N . ILE A 1 178 ? -7.837 -3.194 4.776 1.00 94.19 178 ILE A N 1
ATOM 1368 C CA . ILE A 1 178 ? -8.102 -3.202 6.219 1.00 94.19 178 ILE A CA 1
ATOM 1369 C C . ILE A 1 178 ? -9.170 -4.274 6.466 1.00 94.19 178 ILE A C 1
ATOM 1371 O O . ILE A 1 178 ? -10.356 -4.023 6.209 1.00 94.19 178 ILE A O 1
ATOM 1375 N N . PRO A 1 179 ? -8.775 -5.485 6.901 1.00 91.88 179 PRO A N 1
ATOM 1376 C CA . PRO A 1 179 ? -9.717 -6.532 7.253 1.00 91.88 179 PRO A CA 1
ATOM 1377 C C . PRO A 1 179 ? -10.560 -6.121 8.457 1.00 91.88 179 PRO A C 1
ATOM 1379 O O . PRO A 1 179 ? -10.109 -5.391 9.340 1.00 91.88 179 PRO A O 1
ATOM 1382 N N . ILE A 1 180 ? -11.774 -6.650 8.502 1.00 87.31 180 ILE A N 1
ATOM 1383 C CA . ILE A 1 180 ? -12.607 -6.595 9.705 1.00 87.31 180 ILE A CA 1
ATOM 1384 C C . ILE A 1 180 ? -11.924 -7.439 10.789 1.00 87.31 180 ILE A C 1
ATOM 1386 O O . ILE A 1 180 ? -11.166 -8.363 10.476 1.00 87.31 180 ILE A O 1
ATOM 1390 N N . ASP A 1 181 ? -12.162 -7.104 12.052 1.00 81.38 181 ASP A N 1
ATOM 1391 C CA . ASP A 1 181 ? -11.660 -7.839 13.222 1.00 81.38 181 ASP A CA 1
ATOM 1392 C C . ASP A 1 181 ? -10.143 -7.751 13.464 1.00 81.38 181 ASP A C 1
ATOM 1394 O O . ASP A 1 181 ? -9.603 -8.458 14.318 1.00 81.38 181 ASP A O 1
ATOM 1398 N N . GLN A 1 182 ? -9.434 -6.866 12.754 1.00 82.88 182 GLN A N 1
ATOM 1399 C CA . GLN A 1 182 ? -8.025 -6.578 13.026 1.00 82.88 182 GLN A CA 1
ATOM 1400 C C . GLN A 1 182 ? -7.840 -5.244 13.756 1.00 82.88 182 GLN A C 1
ATOM 1402 O O . GLN A 1 182 ? -8.549 -4.275 13.467 1.00 82.88 182 GLN A O 1
ATOM 1407 N N . PRO A 1 183 ? -6.874 -5.172 14.694 1.00 86.31 183 PRO A N 1
ATOM 1408 C CA . PRO A 1 183 ? -6.546 -3.925 15.357 1.00 86.31 183 PRO A CA 1
ATOM 1409 C C . PRO A 1 183 ? -5.976 -2.926 14.344 1.00 86.31 183 PRO A C 1
ATOM 1411 O O . PRO A 1 183 ? -5.023 -3.219 13.623 1.00 86.31 183 PRO A O 1
ATOM 1414 N N . LEU A 1 184 ? -6.552 -1.734 14.344 1.00 91.25 184 LEU A N 1
ATOM 1415 C CA . LEU A 1 184 ? -6.250 -0.603 13.483 1.00 91.25 184 LEU A CA 1
ATOM 1416 C C . LEU A 1 184 ? -5.858 0.595 14.350 1.00 91.25 184 LEU A C 1
ATOM 1418 O O . LEU A 1 184 ? -6.424 0.809 15.427 1.00 91.25 184 LEU A O 1
ATOM 1422 N N . PHE A 1 185 ? -4.921 1.389 13.840 1.00 90.19 185 PHE A N 1
ATOM 1423 C CA . PHE A 1 185 ? -4.579 2.698 14.380 1.00 90.19 185 PHE A CA 1
ATOM 1424 C C . PHE A 1 185 ? -5.117 3.788 13.456 1.00 90.19 185 PHE A C 1
ATOM 1426 O O . PHE A 1 185 ? -4.977 3.694 12.237 1.00 90.19 185 PHE A O 1
ATOM 1433 N N . VAL A 1 186 ? -5.733 4.815 14.033 1.00 88.38 186 VAL A N 1
ATOM 1434 C CA . VAL A 1 186 ? -6.271 5.968 13.304 1.00 88.38 186 VAL A CA 1
ATOM 1435 C C . VAL A 1 186 ? -5.705 7.235 13.919 1.00 88.38 186 VAL A C 1
ATOM 1437 O O . VAL A 1 186 ? -5.830 7.437 15.122 1.00 88.38 186 VAL A O 1
ATOM 1440 N N . ASN A 1 187 ? -5.110 8.080 13.082 1.00 87.06 187 ASN A N 1
ATOM 1441 C CA . ASN A 1 187 ? -4.568 9.378 13.465 1.00 87.06 187 ASN A CA 1
ATOM 1442 C C . ASN A 1 187 ? -5.362 10.483 12.764 1.00 87.06 187 ASN A C 1
ATOM 1444 O O . ASN A 1 187 ? -5.497 10.444 11.539 1.00 87.06 187 ASN A O 1
ATOM 1448 N N . GLY A 1 188 ? -5.872 11.459 13.514 1.00 80.50 188 GLY A N 1
ATOM 1449 C CA . GLY A 1 188 ? -6.689 12.552 12.972 1.00 80.50 188 GLY A CA 1
ATOM 1450 C C . GLY A 1 188 ? -6.962 13.647 13.979 1.00 80.50 188 GLY A C 1
ATOM 1451 O O . GLY A 1 188 ? -6.781 13.366 15.181 1.00 80.50 188 GLY A O 1
#

Nearest PDB structures (foldseek):
  4p24-assembly1_F  TM=1.527E-01  e=5.479E+00  Staphylococcus aureus subsp. aureus Mu50
  4p24-assembly1_E  TM=1.610E-01  e=8.866E+00  Staphylococcus aureus subsp. aureus Mu50

Sequence (188 aa):
MSPLAWTALFAVLGSGIAGACLVFGMSRELRWRLIADLPTSKTTGVFIGLVELKGTAELDAPLQCHLCDRTCVWHRWTIAEHWSKTETETYRDAQGRSRTRTKHSSGWTTVDSGGDALPFHLRDDYGAVQVIPDGADVDGVEVLGVDCDSSHPLYYGKGPPGAIMHSDHRRRFTESAIPIDQPLFVNG

Foldseek 3Di:
DDPVVVVVVVVVVVVVVVVVVVVVVVVVVVVVVVVVPADADAQVPDDPDKHKHKAFWDDPDFDAFLQPRAGFQKKKKWKKFKFKDWDWDWDQDPVRDTDIDIDIDMDIDTQDIDMDHDWTWGDDPPGTDIDDCVPPDDDFAWPDWDKDAPVDCSLPVRHDPDDDPRTPRIMIMIMGGHHGPDMDMDID

Secondary structure (DSSP, 8-state):
--HHHHHHHHHHHHHHHHHHHHHHHHHHHHHHHHHHTPPEEPGGGPPSS--EEEEEEE-SS-EE-TTT--EEEEEEEEEEEEEEEEEEEEEE-TTS-EEEEEEEEEEEEEEEEEEEE--EEEE-SS-EEEE--TT-----EEEEEEEEETTSHHHHHTS-SS--TTEEEEEEEEEEEEETTSEEEEE-

Solvent-accessible surface area (backbone atoms only — not comparable to full-atom values): 10861 Å² total; per-residue (Å²): 132,59,75,69,57,54,56,52,49,51,51,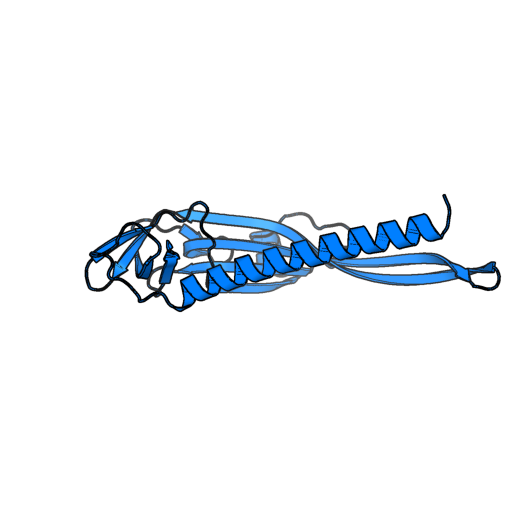53,51,51,51,51,51,51,50,50,53,49,54,53,50,51,56,49,53,53,51,51,50,57,60,73,69,49,66,74,42,56,49,76,64,73,63,98,56,85,42,30,36,60,23,28,44,45,62,97,80,58,46,64,35,89,88,74,68,42,64,17,47,32,33,40,37,41,34,28,38,33,28,51,47,80,46,78,48,76,45,66,49,101,85,69,46,82,45,78,46,84,44,79,49,71,52,73,44,76,78,46,71,54,66,55,75,50,72,35,31,38,33,41,102,76,34,61,36,82,44,72,60,79,92,57,90,80,91,48,51,77,76,39,80,48,77,44,41,73,87,40,70,61,43,60,72,79,37,69,90,72,78,62,87,48,48,69,53,32,38,38,40,40,30,27,27,39,49,57,82,38,83,44,77,48,77,79

Radius of gyration: 25.09 Å; Cα contacts (8 Å, |Δi|>4): 339; chains: 1; bounding box: 58×54×63 Å

Mean predicted aligned error: 9.0 Å